Protein AF-A0A0X3UAK4-F1 (afdb_monomer)

Solvent-accessible surface area (backbone atoms only — not comparable to full-atom values): 13270 Å² total; per-residue (Å²): 57,33,32,37,29,32,72,91,67,71,42,58,47,59,34,33,37,59,67,94,71,75,50,87,90,37,80,77,93,78,75,65,60,59,41,73,50,35,78,71,75,46,95,74,67,54,77,28,39,70,46,39,59,67,72,68,26,76,86,76,54,78,63,58,70,74,54,46,52,48,36,59,63,61,43,46,60,41,42,36,40,31,30,38,42,63,66,87,62,40,33,34,33,42,42,48,79,31,65,55,75,78,60,92,64,52,63,61,55,48,55,67,47,25,53,56,53,15,47,56,58,66,73,42,68,86,55,56,60,58,51,32,43,69,68,67,50,59,53,65,50,65,76,65,62,75,79,56,49,69,83,42,98,83,39,77,44,69,61,52,76,69,44,44,53,51,51,54,43,31,43,75,65,49,50,75,67,54,49,24,64,77,66,74,44,56,68,70,57,53,50,52,42,50,55,51,46,25,68,55,67,76,38,92,47,71,67,60,49,33,55,56,41,40,60,40,55,55,50,51,54,52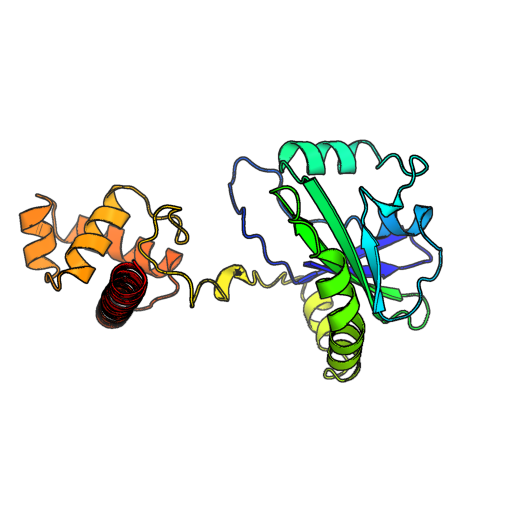,52,53,51,58,59,62,76,74,110

pLDDT: mean 75.13, std 14.14, range [40.81, 95.88]

Organism: NCBI:txid1685379

Sequence (231 aa):
MISRVRLNKSTSRVAARADLQPDRRKRPLTKSYAADAIGALESRPKLASVFSLVHDSDGRYEPASPVSDWISHRRLSDVIFICLDNQGSEIDFLELHFGQGASIGWQTGIETIAPELSRIFRERRAGLITEALSRQTVVPMAKQVIDSPILGPDNPAGLTRSEWRVCLLVSRGLSVKAICEELEIGRATVRTHLKHIYSKTSLENFHMLARRLVSVDEREALQGRLRQASA

Secondary structure (DSSP, 8-state):
-EEEEETTTTEEEEEEE--S---TTSPPS----HHHHHHHH-SSPPTT-EEETTTTTTTT----HHHHHHHHHHT-SEEEEEEEE--TTEEEEEEEEESSPPPTTHHHHHHHHHHHHHHHHHHSPTTHHHHHHHTT--EEGGGGTTSS-SS-TT-TT---HHHHHHHHHHHTT--HHHHHHHTT--HHHHHHHHHHHHHHHT--SHHHHHHHHHHHHHHHHHHHHHHHTT-

Structure (mmCIF, N/CA/C/O backbone):
data_AF-A0A0X3UAK4-F1
#
_entry.id   AF-A0A0X3UAK4-F1
#
loop_
_atom_site.group_PDB
_atom_site.id
_atom_site.type_symbol
_atom_site.label_atom_id
_atom_site.label_alt_id
_atom_site.label_comp_id
_atom_site.label_asym_id
_atom_site.label_entity_id
_atom_site.label_seq_id
_atom_site.pdbx_PDB_ins_code
_atom_site.Cartn_x
_atom_site.Cartn_y
_atom_site.Cartn_z
_atom_site.occupancy
_atom_site.B_iso_or_equiv
_atom_site.auth_seq_id
_atom_site.auth_comp_id
_atom_site.auth_asym_id
_atom_site.auth_atom_id
_atom_site.pdbx_PDB_model_num
ATOM 1 N N . MET A 1 1 ? 2.749 0.910 -4.165 1.00 81.75 1 MET A N 1
ATOM 2 C CA . MET A 1 1 ? 3.213 2.229 -3.675 1.00 81.75 1 MET A CA 1
ATOM 3 C C . MET A 1 1 ? 3.455 3.105 -4.888 1.00 81.75 1 MET A C 1
ATOM 5 O O . MET A 1 1 ? 3.931 2.584 -5.875 1.00 81.75 1 MET A O 1
ATOM 9 N N . ILE A 1 2 ? 3.124 4.394 -4.838 1.00 85.25 2 ILE A N 1
ATOM 10 C CA . ILE A 1 2 ? 3.478 5.342 -5.903 1.00 85.25 2 ILE A CA 1
ATOM 11 C C . ILE A 1 2 ? 4.595 6.237 -5.387 1.00 85.25 2 ILE A C 1
ATOM 13 O O . ILE A 1 2 ? 4.458 6.839 -4.314 1.00 85.25 2 ILE A O 1
ATOM 17 N N . SER A 1 3 ? 5.678 6.325 -6.144 1.00 84.75 3 SER A N 1
ATOM 18 C CA . SER A 1 3 ? 6.867 7.084 -5.785 1.00 84.75 3 SER A CA 1
ATOM 19 C C . SER A 1 3 ? 7.339 7.964 -6.935 1.00 84.75 3 SER A C 1
ATOM 21 O O . SER A 1 3 ? 6.989 7.755 -8.092 1.00 84.75 3 SER A O 1
ATOM 23 N N . ARG A 1 4 ? 8.121 8.982 -6.587 1.00 85.19 4 ARG A N 1
ATOM 24 C CA . ARG A 1 4 ? 8.751 9.910 -7.514 1.00 85.19 4 ARG A CA 1
ATOM 25 C C . ARG A 1 4 ? 10.234 9.997 -7.216 1.00 85.19 4 ARG A C 1
ATOM 27 O O . ARG A 1 4 ? 10.605 10.365 -6.101 1.00 85.19 4 ARG A O 1
ATOM 34 N N . VAL A 1 5 ? 11.064 9.705 -8.207 1.00 81.25 5 VAL A N 1
ATOM 35 C CA . VAL A 1 5 ? 12.526 9.731 -8.118 1.00 81.25 5 VAL A CA 1
ATOM 36 C C . VAL A 1 5 ? 13.067 10.939 -8.871 1.00 81.25 5 VAL A C 1
ATOM 38 O O . VAL A 1 5 ? 12.641 11.224 -9.986 1.00 81.25 5 VAL A O 1
ATOM 41 N N . ARG A 1 6 ? 14.017 11.655 -8.264 1.00 77.88 6 ARG A N 1
ATOM 42 C CA . ARG A 1 6 ? 14.752 12.753 -8.908 1.00 77.88 6 ARG A CA 1
ATOM 43 C C . ARG A 1 6 ? 16.103 12.268 -9.406 1.00 77.88 6 ARG A C 1
ATOM 45 O O . ARG A 1 6 ? 16.956 11.924 -8.587 1.00 77.88 6 ARG A O 1
ATOM 52 N N . LEU A 1 7 ? 16.321 12.349 -10.717 1.00 68.12 7 LEU A N 1
ATOM 53 C CA . LEU A 1 7 ? 17.550 11.887 -11.372 1.00 68.12 7 LEU A CA 1
ATOM 54 C C . LEU A 1 7 ? 18.809 12.584 -10.835 1.00 68.12 7 LEU A C 1
ATOM 56 O O . LEU A 1 7 ? 19.829 11.946 -10.616 1.00 68.12 7 LEU A O 1
ATOM 60 N N . ASN A 1 8 ? 18.723 13.880 -10.523 1.00 64.94 8 ASN A N 1
ATOM 61 C CA . ASN A 1 8 ? 19.895 14.673 -10.131 1.00 64.94 8 ASN A CA 1
ATOM 62 C C . ASN A 1 8 ? 20.304 14.515 -8.658 1.00 64.94 8 ASN A C 1
ATOM 64 O O . ASN A 1 8 ? 21.300 15.100 -8.241 1.00 64.94 8 ASN A O 1
ATOM 68 N N . LYS A 1 9 ? 19.499 13.840 -7.829 1.00 62.09 9 LYS A N 1
ATOM 69 C CA . LYS A 1 9 ? 19.715 13.795 -6.373 1.00 62.09 9 LYS A CA 1
ATOM 70 C C . LYS A 1 9 ? 19.602 12.396 -5.772 1.00 62.09 9 LYS A C 1
ATOM 72 O O . LYS A 1 9 ? 19.624 12.312 -4.551 1.00 62.09 9 LYS A O 1
ATOM 77 N N . SER A 1 10 ? 19.404 11.346 -6.576 1.00 62.91 10 SER A N 1
ATOM 78 C CA . SER A 1 10 ? 19.153 9.964 -6.116 1.00 62.91 10 SER A CA 1
ATOM 79 C C . SER A 1 10 ? 18.189 9.891 -4.922 1.00 62.91 10 SER A C 1
ATOM 81 O O . SER A 1 10 ? 18.372 9.125 -3.983 1.00 62.91 10 SER A O 1
ATOM 83 N N . THR A 1 11 ? 17.174 10.760 -4.917 1.00 71.69 11 THR A N 1
ATOM 84 C CA . THR A 1 11 ? 16.199 10.877 -3.827 1.00 71.69 11 THR A CA 1
ATOM 85 C C . THR A 1 11 ? 14.827 10.494 -4.341 1.00 71.69 11 THR A C 1
ATOM 87 O O . THR A 1 11 ? 14.422 10.913 -5.429 1.00 71.69 11 THR A O 1
ATOM 90 N N . SER A 1 12 ? 14.102 9.719 -3.537 1.00 75.44 12 SER A N 1
ATOM 91 C CA . SER A 1 12 ? 12.726 9.315 -3.805 1.00 75.44 12 SER A CA 1
ATOM 92 C C . SER A 1 12 ? 11.756 9.995 -2.833 1.00 75.44 12 SER A C 1
ATOM 94 O O . SER A 1 12 ? 12.083 10.284 -1.679 1.00 75.44 12 SER A O 1
ATOM 96 N N . ARG A 1 13 ? 10.537 10.278 -3.298 1.00 77.19 13 ARG A N 1
ATOM 97 C CA . ARG A 1 13 ? 9.407 10.720 -2.469 1.00 77.19 13 ARG A CA 1
ATOM 98 C C . ARG A 1 13 ? 8.218 9.806 -2.714 1.00 77.19 13 ARG A C 1
ATOM 100 O O . ARG A 1 13 ? 7.940 9.454 -3.852 1.00 77.19 13 ARG A O 1
ATOM 107 N N . VAL A 1 14 ? 7.493 9.453 -1.657 1.00 76.94 14 VAL A N 1
ATOM 108 C CA . VAL A 1 14 ? 6.328 8.561 -1.739 1.00 76.94 14 VAL A CA 1
ATOM 109 C C . VAL A 1 14 ? 5.044 9.384 -1.739 1.00 76.94 14 VAL A C 1
ATOM 111 O O . VAL A 1 14 ? 4.791 10.127 -0.793 1.00 76.94 14 VAL A O 1
ATOM 114 N N . ALA A 1 15 ? 4.237 9.247 -2.792 1.00 74.88 15 ALA A N 1
ATOM 115 C CA . ALA A 1 15 ? 2.960 9.950 -2.948 1.00 74.88 15 ALA A CA 1
ATOM 116 C C . ALA A 1 15 ? 1.803 9.188 -2.294 1.00 74.88 15 ALA A C 1
ATOM 118 O O . ALA A 1 15 ? 0.913 9.783 -1.692 1.00 74.88 15 ALA A O 1
ATOM 119 N N . ALA A 1 16 ? 1.818 7.860 -2.412 1.00 74.12 16 ALA A N 1
ATOM 120 C CA . ALA A 1 16 ? 0.776 6.991 -1.885 1.00 74.12 16 ALA A CA 1
ATOM 121 C C . ALA A 1 16 ? 1.341 5.609 -1.554 1.00 74.12 16 ALA A C 1
ATOM 123 O O . ALA A 1 16 ? 2.233 5.105 -2.242 1.00 74.12 16 ALA A O 1
ATOM 124 N N . ARG A 1 17 ? 0.789 4.950 -0.530 1.00 76.56 17 ARG A N 1
ATOM 125 C CA . ARG A 1 17 ? 1.125 3.556 -0.221 1.00 76.56 17 ARG A CA 1
ATOM 126 C C . ARG A 1 17 ? -0.111 2.761 0.177 1.00 76.56 17 ARG A C 1
ATOM 128 O O . ARG A 1 17 ? -0.985 3.245 0.893 1.00 76.56 17 ARG A O 1
ATOM 135 N N . ALA A 1 18 ? -0.110 1.504 -0.228 1.00 73.31 18 ALA A N 1
ATOM 136 C CA . ALA A 1 18 ? -0.955 0.465 0.324 1.00 73.31 18 ALA A CA 1
ATOM 137 C C . ALA A 1 18 ? -0.008 -0.557 0.948 1.00 73.31 18 ALA A C 1
ATOM 139 O O . ALA A 1 18 ? 0.950 -0.965 0.290 1.00 73.31 18 ALA A O 1
ATOM 140 N N . ASP A 1 19 ? -0.239 -0.919 2.204 1.00 72.00 19 ASP A N 1
ATOM 141 C CA . ASP A 1 19 ? 0.504 -1.985 2.865 1.00 72.00 19 ASP A CA 1
ATOM 142 C C . ASP A 1 19 ? -0.503 -3.026 3.345 1.00 72.00 19 ASP A C 1
ATOM 144 O O . ASP A 1 19 ? -1.273 -2.770 4.270 1.00 72.00 19 ASP A O 1
ATOM 148 N N . LEU A 1 20 ? -0.531 -4.164 2.652 1.00 68.69 20 LEU A N 1
ATOM 149 C CA . LEU A 1 20 ? -1.393 -5.301 2.978 1.00 68.69 20 LEU A CA 1
ATOM 150 C C . LEU A 1 20 ? -0.766 -6.204 4.051 1.00 68.69 20 LEU A C 1
ATOM 152 O O . LEU A 1 20 ? -1.403 -7.147 4.507 1.00 68.69 20 LEU A O 1
ATOM 156 N N . GLN A 1 21 ? 0.461 -5.903 4.489 1.00 66.50 21 GLN A N 1
ATOM 157 C CA . GLN A 1 21 ? 1.121 -6.557 5.615 1.00 66.50 21 GLN A CA 1
ATOM 158 C C . GLN A 1 21 ? 1.463 -5.531 6.707 1.00 66.50 21 GLN A C 1
ATOM 160 O O . GLN A 1 21 ? 2.638 -5.367 7.050 1.00 66.50 21 GLN A O 1
ATOM 165 N N . PRO A 1 22 ? 0.467 -4.850 7.311 1.00 56.00 22 PRO A N 1
ATOM 166 C CA . PRO A 1 22 ? 0.700 -3.801 8.305 1.00 56.00 22 PRO A CA 1
ATOM 167 C C . PRO A 1 22 ? 1.215 -4.332 9.658 1.00 56.00 22 PRO A C 1
ATOM 169 O O . PRO A 1 22 ? 1.139 -3.617 10.659 1.00 56.00 22 PRO A O 1
ATOM 172 N N . ASP A 1 23 ? 1.708 -5.576 9.720 1.00 56.97 23 ASP A N 1
ATOM 173 C CA . ASP A 1 23 ? 2.237 -6.188 10.936 1.00 56.97 23 ASP A CA 1
ATOM 174 C C . ASP A 1 23 ? 3.285 -5.265 11.568 1.00 56.97 23 ASP A C 1
ATOM 176 O O . ASP A 1 23 ? 4.330 -4.980 10.981 1.00 56.97 23 ASP A O 1
ATOM 180 N N . ARG A 1 24 ? 3.001 -4.818 12.799 1.00 52.12 24 ARG A N 1
ATOM 181 C CA . ARG A 1 24 ? 3.875 -3.942 13.590 1.00 52.12 24 ARG A CA 1
ATOM 182 C C . ARG A 1 24 ? 5.262 -4.542 13.829 1.00 52.12 24 ARG A C 1
ATOM 184 O O . ARG A 1 24 ? 6.172 -3.802 14.186 1.00 52.12 24 ARG A O 1
ATOM 191 N N . ARG A 1 25 ? 5.424 -5.860 13.660 1.00 51.53 25 ARG A N 1
ATOM 192 C CA . ARG A 1 25 ? 6.708 -6.564 13.778 1.00 51.53 25 ARG A CA 1
ATOM 193 C C . ARG A 1 25 ? 7.563 -6.481 12.512 1.00 51.53 25 ARG A C 1
ATOM 195 O O . ARG A 1 25 ? 8.760 -6.738 12.585 1.00 51.53 25 ARG A O 1
ATOM 202 N N . LYS A 1 26 ? 6.986 -6.121 11.361 1.00 60.91 26 LYS A N 1
ATOM 203 C CA . LYS A 1 26 ? 7.719 -5.938 10.102 1.00 60.91 26 LYS A CA 1
ATOM 204 C C . LYS A 1 26 ? 8.133 -4.474 9.945 1.00 60.91 26 LYS A C 1
ATOM 206 O O . LYS A 1 26 ? 7.387 -3.564 10.301 1.00 60.91 26 LYS A O 1
ATOM 211 N N . ARG A 1 27 ? 9.321 -4.223 9.376 1.00 65.69 27 ARG A N 1
ATOM 212 C CA . ARG A 1 27 ? 9.778 -2.851 9.070 1.00 65.69 27 ARG A CA 1
ATOM 213 C C . ARG A 1 27 ? 8.749 -2.142 8.193 1.00 65.69 27 ARG A C 1
ATOM 215 O O . ARG A 1 27 ? 8.263 -2.795 7.288 1.00 65.69 27 ARG A O 1
ATOM 222 N N . PRO A 1 28 ? 8.403 -0.865 8.408 1.00 63.66 28 PRO A N 1
ATOM 223 C CA . PRO A 1 28 ? 7.281 -0.222 7.724 1.00 63.66 28 PRO A CA 1
ATOM 224 C C . PRO A 1 28 ? 7.574 0.131 6.252 1.00 63.66 28 PRO A C 1
ATOM 226 O O . PRO A 1 28 ? 8.721 0.322 5.852 1.00 63.66 28 PRO A O 1
ATOM 229 N N . LEU A 1 29 ? 6.516 0.265 5.438 1.00 69.31 29 LEU A N 1
ATOM 230 C CA . LEU A 1 29 ? 6.593 0.596 4.013 1.00 69.31 29 LEU A CA 1
ATOM 231 C C . LEU A 1 29 ? 6.670 2.121 3.845 1.00 69.31 29 LEU A C 1
ATOM 233 O O . LEU A 1 29 ? 5.701 2.763 3.444 1.00 69.31 29 LEU A O 1
ATOM 237 N N . THR A 1 30 ? 7.753 2.746 4.299 1.00 68.50 30 THR A N 1
ATOM 238 C CA . THR A 1 30 ? 7.875 4.220 4.367 1.00 68.50 30 THR A CA 1
ATOM 239 C C . THR A 1 30 ? 8.759 4.819 3.289 1.00 68.50 30 THR A C 1
ATOM 241 O O . THR A 1 30 ? 8.624 6.006 3.003 1.00 68.50 30 THR A O 1
ATOM 244 N N . LYS A 1 31 ? 9.649 4.020 2.703 1.00 71.88 31 LYS A N 1
ATOM 245 C CA . LYS A 1 31 ? 10.602 4.459 1.690 1.00 71.88 31 LYS A CA 1
ATOM 246 C C . LYS A 1 31 ? 10.345 3.731 0.380 1.00 71.88 31 LYS A C 1
ATOM 248 O O . LYS A 1 31 ? 9.913 2.583 0.386 1.00 71.88 31 LYS A O 1
ATOM 253 N N . SER A 1 32 ? 10.602 4.453 -0.700 1.00 76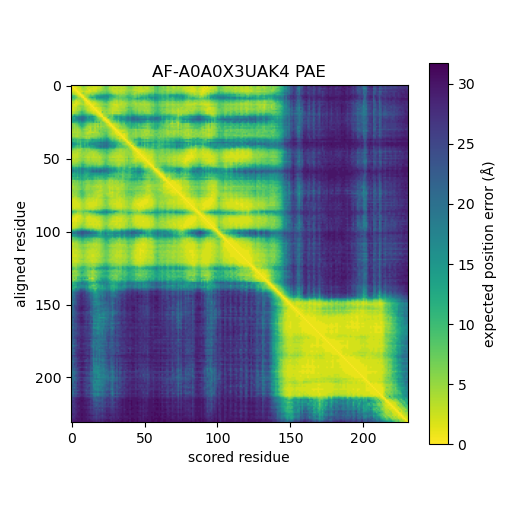.00 32 SER A N 1
ATOM 254 C CA . SER A 1 32 ? 10.697 3.918 -2.050 1.00 76.00 32 SER A CA 1
ATOM 255 C C . SER A 1 32 ? 12.150 3.555 -2.312 1.00 76.00 32 SER A C 1
ATOM 257 O O . SER A 1 32 ? 13.036 4.374 -2.046 1.00 76.00 32 SER A O 1
ATOM 259 N N . TYR A 1 33 ? 12.366 2.364 -2.858 1.00 74.88 33 TYR A N 1
ATOM 260 C CA . TYR A 1 33 ? 13.683 1.871 -3.270 1.00 74.88 33 TYR A CA 1
ATOM 261 C C . TYR A 1 33 ? 13.897 1.985 -4.784 1.00 74.88 33 TYR A C 1
ATOM 263 O O . TYR A 1 33 ? 14.888 1.496 -5.314 1.00 74.88 33 TYR A O 1
ATOM 271 N N . ALA A 1 34 ? 12.994 2.677 -5.489 1.00 73.94 34 ALA A N 1
ATOM 272 C CA . ALA A 1 34 ? 13.103 2.885 -6.927 1.00 73.94 34 ALA A CA 1
ATOM 273 C C . ALA A 1 34 ? 14.402 3.610 -7.305 1.00 73.94 34 ALA A C 1
ATOM 275 O O . ALA A 1 34 ? 15.037 3.234 -8.277 1.00 73.94 34 ALA A O 1
ATOM 276 N N . ALA A 1 35 ? 14.853 4.596 -6.520 1.00 71.69 35 ALA A N 1
ATOM 277 C CA . ALA A 1 35 ? 16.119 5.288 -6.788 1.00 71.69 35 ALA A CA 1
ATOM 278 C C . ALA A 1 35 ? 17.327 4.334 -6.776 1.00 71.69 35 ALA A C 1
ATOM 280 O O . ALA A 1 35 ? 18.205 4.452 -7.629 1.00 71.69 35 ALA A O 1
ATOM 281 N N . ASP A 1 36 ? 17.329 3.373 -5.848 1.00 69.06 36 ASP A N 1
ATOM 282 C CA . ASP A 1 36 ? 18.388 2.373 -5.723 1.00 69.06 36 ASP A CA 1
ATOM 283 C C . ASP A 1 36 ? 18.301 1.322 -6.840 1.00 69.06 36 ASP A C 1
ATOM 285 O O . ASP A 1 36 ? 19.330 0.822 -7.276 1.00 69.06 36 ASP A O 1
ATOM 289 N N . ALA A 1 37 ? 17.096 0.997 -7.321 1.00 63.53 37 ALA A N 1
ATOM 290 C CA . ALA A 1 37 ? 16.877 0.033 -8.403 1.00 63.53 37 ALA A CA 1
ATOM 291 C C . ALA A 1 37 ? 17.160 0.619 -9.805 1.00 63.53 37 ALA A C 1
ATOM 293 O O . ALA A 1 37 ? 17.766 -0.034 -10.648 1.00 63.53 37 ALA A O 1
ATOM 294 N N . ILE A 1 38 ? 16.773 1.875 -10.066 1.00 60.66 38 ILE A N 1
ATOM 295 C CA . ILE A 1 38 ? 16.921 2.541 -11.379 1.00 60.66 38 ILE A CA 1
ATOM 296 C C . ILE A 1 38 ? 18.383 2.764 -11.747 1.00 60.66 38 ILE A C 1
ATOM 298 O O . ILE A 1 38 ? 18.738 2.640 -12.917 1.00 60.66 38 ILE A O 1
ATOM 302 N N . GLY A 1 39 ? 19.236 3.062 -10.759 1.00 58.47 39 GLY A N 1
ATOM 303 C CA . GLY A 1 39 ? 20.676 3.196 -10.985 1.00 58.47 39 GLY A CA 1
ATOM 304 C C . GLY A 1 39 ? 21.307 1.948 -11.617 1.00 58.47 39 GLY A C 1
ATOM 305 O O . GLY A 1 39 ? 22.347 2.065 -12.257 1.00 58.47 39 GLY A O 1
ATOM 306 N N . ALA A 1 40 ? 20.661 0.785 -11.479 1.00 54.50 40 ALA A N 1
ATOM 307 C CA . ALA A 1 40 ? 21.127 -0.495 -11.993 1.00 54.50 40 ALA A CA 1
ATOM 308 C C . ALA A 1 40 ? 20.421 -0.981 -13.272 1.00 54.50 40 ALA A C 1
ATOM 310 O O . ALA A 1 40 ? 20.979 -1.826 -13.964 1.00 54.50 40 ALA A O 1
ATOM 311 N N . LEU A 1 41 ? 19.226 -0.466 -13.592 1.00 53.56 41 LEU A N 1
ATOM 312 C CA . LEU A 1 41 ? 18.377 -0.989 -14.676 1.00 53.56 41 LEU A CA 1
ATOM 313 C C . LEU A 1 41 ? 18.413 -0.127 -15.951 1.00 53.56 41 LEU A C 1
ATOM 315 O O . LEU A 1 41 ? 18.554 -0.669 -17.038 1.00 53.56 41 LEU A O 1
ATOM 319 N N . GLU A 1 42 ? 18.318 1.204 -15.838 1.00 61.69 42 GLU A N 1
ATOM 320 C CA . GLU A 1 42 ? 18.514 2.170 -16.936 1.00 61.69 42 GLU A CA 1
ATOM 321 C C . GLU A 1 42 ? 18.312 3.591 -16.385 1.00 61.69 42 GLU A C 1
ATOM 323 O O . GLU A 1 42 ? 17.335 3.856 -15.686 1.00 61.69 42 GLU A O 1
ATOM 328 N N . SER A 1 43 ? 19.175 4.552 -16.731 1.00 62.97 43 SER A N 1
ATOM 329 C CA . SER A 1 43 ? 19.074 5.930 -16.211 1.00 62.97 43 SER A CA 1
ATOM 330 C C . SER A 1 43 ? 17.791 6.661 -16.628 1.00 62.97 43 SER A C 1
ATOM 332 O O . SER A 1 43 ? 17.412 7.654 -16.002 1.00 62.97 43 SER A O 1
ATOM 334 N N . ARG A 1 44 ? 17.105 6.183 -17.675 1.00 74.38 44 ARG A N 1
ATOM 335 C CA . ARG A 1 44 ? 15.836 6.741 -18.143 1.00 74.38 44 ARG A CA 1
ATOM 336 C C . ARG A 1 44 ? 14.946 5.670 -18.794 1.00 74.38 44 ARG A C 1
ATOM 338 O O . ARG A 1 44 ? 14.929 5.569 -20.020 1.00 74.38 44 ARG A O 1
ATOM 345 N N . PRO A 1 45 ? 14.184 4.905 -17.997 1.00 79.88 45 PRO A N 1
ATOM 346 C CA . PRO A 1 45 ? 13.308 3.864 -18.514 1.00 79.88 45 PRO A CA 1
ATOM 347 C C . PRO A 1 45 ? 12.237 4.419 -19.459 1.00 79.88 45 PRO A C 1
ATOM 349 O O . PRO A 1 45 ? 11.764 5.555 -19.307 1.00 79.88 45 PRO A O 1
ATOM 352 N N . LYS A 1 46 ? 11.840 3.601 -20.438 1.00 86.19 46 LYS A N 1
ATOM 353 C CA . LYS A 1 46 ? 10.727 3.908 -21.346 1.00 86.19 46 LYS A CA 1
ATOM 354 C C . LYS A 1 46 ? 9.408 3.967 -20.571 1.00 86.19 46 LYS A C 1
ATOM 356 O O . LYS A 1 46 ? 9.234 3.314 -19.551 1.00 86.19 46 LYS A O 1
ATOM 361 N N . LEU A 1 47 ? 8.447 4.735 -21.076 1.00 87.81 47 LEU A N 1
ATOM 362 C CA . LEU A 1 47 ? 7.101 4.741 -20.500 1.00 87.81 47 LEU A CA 1
ATOM 363 C C . LEU A 1 47 ? 6.512 3.326 -20.509 1.00 87.81 47 LEU A C 1
ATOM 365 O O . LEU A 1 47 ? 6.679 2.601 -21.488 1.00 87.81 47 LEU A O 1
ATOM 369 N N . ALA A 1 48 ? 5.816 2.976 -19.427 1.00 88.81 48 ALA A N 1
ATOM 370 C CA . ALA A 1 48 ? 5.187 1.676 -19.207 1.00 88.81 48 ALA A CA 1
ATOM 371 C C . ALA A 1 48 ? 6.147 0.476 -19.144 1.00 88.81 48 ALA A C 1
ATOM 373 O O . ALA A 1 48 ? 5.688 -0.662 -19.097 1.00 88.81 48 ALA A O 1
ATOM 374 N N . SER A 1 49 ? 7.464 0.698 -19.098 1.00 88.69 49 SER A N 1
ATOM 375 C CA . SER A 1 49 ? 8.410 -0.388 -18.856 1.00 88.69 49 SER A CA 1
ATOM 376 C C . SER A 1 49 ? 8.197 -0.977 -17.462 1.00 88.69 49 SER A C 1
ATOM 378 O O . SER A 1 49 ? 8.013 -0.235 -16.487 1.00 88.69 49 SER A O 1
ATOM 380 N N . VAL A 1 50 ? 8.267 -2.299 -17.384 1.00 87.75 50 VAL A N 1
ATOM 381 C CA . VAL A 1 50 ? 8.144 -3.082 -16.157 1.00 87.75 50 VAL A CA 1
ATOM 382 C C . VAL A 1 50 ? 9.514 -3.667 -15.841 1.00 87.75 50 VAL A C 1
ATOM 384 O O . VAL A 1 50 ? 10.172 -4.172 -16.743 1.00 87.75 50 VAL A O 1
ATOM 387 N N . PHE A 1 51 ? 9.931 -3.576 -14.582 1.00 83.38 51 PHE A N 1
ATOM 388 C CA . PHE A 1 51 ? 11.179 -4.160 -14.104 1.00 83.38 51 PHE A CA 1
ATOM 389 C C . PHE A 1 51 ? 10.942 -4.948 -12.826 1.00 83.38 51 PHE A C 1
ATOM 391 O O . PHE A 1 51 ? 10.327 -4.433 -11.892 1.00 83.38 51 PHE A O 1
ATOM 398 N N . SER A 1 52 ? 11.473 -6.157 -12.763 1.00 81.62 52 SER A N 1
ATOM 399 C CA . SER A 1 52 ? 11.553 -6.986 -11.569 1.00 81.62 52 SER A CA 1
ATOM 400 C C . SER A 1 52 ? 12.930 -6.851 -10.925 1.00 81.62 52 SER A C 1
ATOM 402 O O . SER A 1 52 ? 13.961 -7.010 -11.575 1.00 81.62 52 SER A O 1
ATOM 404 N N . LEU A 1 53 ? 12.958 -6.598 -9.619 1.00 77.56 53 LEU A N 1
ATOM 405 C CA . LEU A 1 53 ? 14.206 -6.508 -8.869 1.00 77.56 53 LEU A CA 1
ATOM 406 C C . LEU A 1 53 ? 14.934 -7.855 -8.793 1.00 77.56 53 LEU A C 1
ATOM 408 O O . LEU A 1 53 ? 16.159 -7.880 -8.729 1.00 77.56 53 LEU A O 1
ATOM 412 N N . VAL A 1 54 ? 14.201 -8.968 -8.764 1.00 74.31 54 VAL A N 1
ATOM 413 C CA . VAL A 1 54 ? 14.784 -10.311 -8.629 1.00 74.31 54 VAL A CA 1
ATOM 414 C C . VAL A 1 54 ? 15.042 -10.968 -9.983 1.00 74.31 54 VAL A C 1
ATOM 416 O O . VAL A 1 54 ? 16.055 -11.645 -10.128 1.00 74.31 54 VAL A O 1
ATOM 419 N N . HIS A 1 55 ? 14.166 -10.770 -10.971 1.00 71.88 55 HIS A N 1
ATOM 420 C CA . HIS A 1 55 ? 14.297 -11.408 -12.283 1.00 71.88 55 HIS A CA 1
ATOM 421 C C . HIS A 1 55 ? 15.159 -10.604 -13.262 1.00 71.88 55 HIS A C 1
ATOM 423 O O . HIS A 1 55 ? 15.985 -11.199 -13.947 1.00 71.88 55 HIS A O 1
ATOM 429 N N . ASP A 1 56 ? 15.032 -9.274 -13.292 1.00 71.12 56 ASP A N 1
ATOM 430 C CA . ASP A 1 56 ? 15.758 -8.438 -14.264 1.00 71.12 56 ASP A CA 1
ATOM 431 C C . ASP A 1 56 ? 17.095 -7.923 -13.721 1.00 71.12 56 ASP A C 1
ATOM 433 O O . ASP A 1 56 ? 17.861 -7.277 -14.436 1.00 71.12 56 ASP A O 1
ATOM 437 N N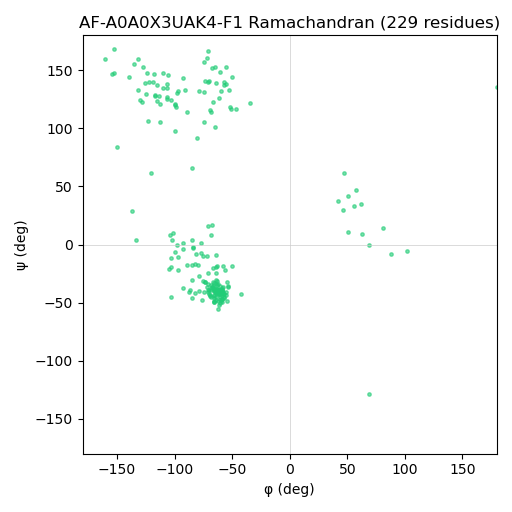 . SER A 1 57 ? 17.410 -8.213 -12.454 1.00 65.25 57 SER A N 1
ATOM 438 C CA . SER A 1 57 ? 18.719 -7.887 -11.889 1.00 65.25 57 SER A CA 1
ATOM 439 C C . SER A 1 57 ? 19.852 -8.680 -12.527 1.00 65.25 57 SER A C 1
ATOM 441 O O . SER A 1 57 ? 20.988 -8.230 -12.416 1.00 65.25 57 SER A O 1
ATOM 443 N N . ASP A 1 58 ? 19.578 -9.816 -13.184 1.00 54.38 58 ASP A N 1
ATOM 444 C CA . ASP A 1 58 ? 20.533 -10.633 -13.955 1.00 54.38 58 ASP A CA 1
ATOM 445 C C . ASP A 1 58 ? 21.871 -10.885 -13.209 1.00 54.38 58 ASP A C 1
ATOM 447 O O . ASP A 1 58 ? 22.950 -10.941 -13.798 1.00 54.38 58 ASP A O 1
ATOM 451 N N . GLY A 1 59 ? 21.825 -10.930 -11.867 1.00 54.94 59 GLY A N 1
ATOM 452 C CA . GLY A 1 59 ? 22.998 -10.991 -10.978 1.00 54.94 59 GLY A CA 1
ATOM 453 C C . GLY A 1 59 ? 23.882 -9.729 -10.925 1.00 54.94 59 GLY A C 1
ATOM 454 O O . GLY A 1 59 ? 24.867 -9.705 -10.195 1.00 54.94 59 GLY A O 1
ATOM 455 N N . ARG A 1 60 ? 23.553 -8.671 -11.672 1.00 48.91 60 ARG A N 1
ATOM 456 C CA . ARG A 1 60 ? 24.274 -7.384 -11.742 1.00 48.91 60 ARG A CA 1
ATOM 457 C C . ARG A 1 60 ? 23.875 -6.398 -10.651 1.00 48.91 60 ARG A C 1
ATOM 459 O O . ARG A 1 60 ? 24.592 -5.427 -10.414 1.00 48.91 60 ARG A O 1
ATOM 466 N N . TYR A 1 61 ? 22.730 -6.622 -10.014 1.00 55.44 61 TYR A N 1
ATOM 467 C CA . TYR A 1 61 ? 22.222 -5.769 -8.953 1.00 55.44 61 TYR A CA 1
ATOM 468 C C . TYR A 1 61 ? 22.234 -6.497 -7.613 1.00 55.44 61 TYR A C 1
ATOM 470 O O . TYR A 1 61 ? 21.373 -7.328 -7.330 1.00 55.44 61 TYR A O 1
ATOM 478 N N . GLU A 1 62 ? 23.192 -6.133 -6.764 1.00 59.56 62 GLU A N 1
ATOM 479 C CA . GLU A 1 62 ? 23.093 -6.370 -5.330 1.00 59.56 62 GLU A CA 1
ATOM 480 C C . GLU A 1 62 ? 22.406 -5.154 -4.694 1.00 59.56 62 GLU A C 1
ATOM 482 O O . GLU A 1 62 ? 22.964 -4.050 -4.716 1.00 59.56 62 GLU A O 1
ATOM 487 N N . PRO A 1 63 ? 21.194 -5.308 -4.127 1.00 63.22 63 PRO A N 1
ATOM 488 C CA . PRO A 1 63 ? 20.561 -4.222 -3.405 1.00 63.22 63 PRO A CA 1
ATOM 489 C C . PRO A 1 63 ? 21.485 -3.771 -2.276 1.00 63.22 63 PRO A C 1
ATOM 491 O O . PRO A 1 63 ? 22.027 -4.606 -1.546 1.00 63.22 63 PRO A O 1
ATOM 494 N N . ALA A 1 64 ? 21.615 -2.457 -2.072 1.00 65.31 64 ALA A N 1
ATOM 495 C CA . ALA A 1 64 ? 22.350 -1.943 -0.922 1.00 65.31 64 ALA A CA 1
ATOM 496 C C . ALA A 1 64 ? 21.850 -2.622 0.367 1.00 65.31 64 ALA A C 1
ATOM 498 O O . ALA A 1 64 ? 20.652 -2.888 0.509 1.00 65.31 64 ALA A O 1
ATOM 499 N N . SER A 1 65 ? 22.753 -2.881 1.320 1.00 63.69 65 SER A N 1
ATOM 500 C CA . SER A 1 65 ? 22.455 -3.623 2.560 1.00 63.69 65 SER A CA 1
ATOM 501 C C . SER A 1 65 ? 21.115 -3.240 3.230 1.00 63.69 65 SER A C 1
ATOM 503 O O . SER A 1 65 ? 20.359 -4.150 3.573 1.00 63.69 65 SER A O 1
ATOM 505 N N . PRO A 1 66 ? 20.719 -1.951 3.333 1.00 67.75 66 PRO A N 1
ATOM 506 C CA . PRO A 1 66 ? 19.423 -1.573 3.908 1.00 67.75 66 PRO A CA 1
ATOM 507 C C . PRO A 1 66 ? 18.189 -2.060 3.128 1.00 67.75 66 PRO A C 1
ATOM 509 O O . PRO A 1 66 ? 17.133 -2.269 3.729 1.00 67.75 66 PRO A O 1
ATOM 512 N N . VAL A 1 67 ? 18.295 -2.198 1.804 1.00 71.06 67 VAL A N 1
ATOM 513 C CA . VAL A 1 67 ? 17.225 -2.668 0.908 1.00 71.06 67 VAL A CA 1
ATOM 514 C C . VAL A 1 67 ? 17.072 -4.179 1.031 1.00 71.06 67 VAL A C 1
ATOM 516 O O . VAL A 1 67 ? 15.966 -4.666 1.256 1.00 71.06 67 VAL A O 1
ATOM 519 N N . SER A 1 68 ? 18.190 -4.906 0.971 1.00 71.50 68 SER A N 1
ATOM 520 C CA . SER A 1 68 ? 18.225 -6.364 1.137 1.00 71.50 68 SER A CA 1
ATOM 521 C C . SER A 1 68 ? 17.718 -6.790 2.523 1.00 71.50 68 SER A C 1
ATOM 523 O O . SER A 1 68 ? 16.879 -7.687 2.655 1.00 71.50 68 SER A O 1
ATOM 525 N N . ASP A 1 69 ? 18.124 -6.060 3.565 1.00 73.12 69 ASP A N 1
ATOM 526 C CA . ASP A 1 69 ? 17.647 -6.246 4.935 1.00 73.12 69 ASP A CA 1
ATOM 527 C C . ASP A 1 69 ? 16.130 -6.004 5.054 1.00 73.12 69 ASP A C 1
ATOM 529 O O . ASP A 1 69 ? 15.406 -6.766 5.701 1.00 73.12 69 ASP A O 1
ATOM 533 N N . TRP A 1 70 ? 15.605 -4.975 4.382 1.00 77.19 70 TRP A N 1
ATOM 534 C CA . TRP A 1 70 ? 14.171 -4.685 4.367 1.00 77.19 70 TRP A CA 1
ATOM 535 C C . TRP A 1 70 ? 13.351 -5.747 3.616 1.00 77.19 70 TRP A C 1
ATOM 537 O O . TRP A 1 70 ? 12.334 -6.200 4.152 1.00 77.19 70 TRP A O 1
ATOM 547 N N . ILE A 1 71 ? 13.803 -6.180 2.432 1.00 76.69 71 ILE A N 1
ATOM 548 C CA . ILE A 1 71 ? 13.206 -7.277 1.646 1.00 76.69 71 ILE A CA 1
ATOM 549 C C . ILE A 1 71 ? 13.113 -8.541 2.509 1.00 76.69 71 ILE A C 1
ATOM 551 O O . ILE A 1 71 ? 12.034 -9.127 2.645 1.00 76.69 71 ILE A O 1
ATOM 555 N N . SER A 1 72 ? 14.213 -8.889 3.183 1.00 75.50 72 SER A N 1
ATOM 556 C CA . SER A 1 72 ? 14.317 -10.065 4.052 1.00 75.50 72 SER A CA 1
ATOM 557 C C . SER A 1 72 ? 13.360 -9.995 5.246 1.00 75.50 72 SER A C 1
ATOM 559 O O . SER A 1 72 ? 12.584 -10.922 5.484 1.00 75.50 72 SER A O 1
ATOM 561 N N . HIS A 1 73 ? 13.326 -8.867 5.967 1.00 74.81 73 HIS A N 1
ATOM 562 C CA . HIS A 1 73 ? 12.428 -8.669 7.116 1.00 74.81 73 HIS A CA 1
ATOM 563 C C . HIS A 1 73 ? 10.945 -8.730 6.739 1.00 74.81 73 HIS A C 1
ATOM 565 O O . HIS A 1 73 ? 10.094 -9.161 7.523 1.00 74.81 73 HIS A O 1
ATOM 571 N N . ARG A 1 74 ? 10.615 -8.266 5.535 1.00 76.31 74 ARG A N 1
ATOM 572 C CA . ARG A 1 74 ? 9.256 -8.294 4.998 1.00 76.31 74 ARG A CA 1
ATOM 573 C C . ARG A 1 74 ? 8.869 -9.659 4.436 1.00 76.31 74 ARG A C 1
ATOM 575 O O . ARG A 1 74 ? 7.668 -9.934 4.362 1.00 76.31 74 ARG A O 1
ATOM 582 N N . ARG A 1 75 ? 9.859 -10.515 4.155 1.00 77.94 75 ARG A N 1
ATOM 583 C CA . ARG A 1 75 ? 9.737 -11.760 3.386 1.00 77.94 75 ARG A CA 1
ATOM 584 C C . ARG A 1 75 ? 9.182 -11.483 1.990 1.00 77.94 75 ARG A C 1
ATOM 586 O O . ARG A 1 75 ? 8.213 -12.112 1.583 1.00 77.94 75 ARG A O 1
ATOM 593 N N . LEU A 1 76 ? 9.730 -10.473 1.313 1.00 80.75 76 LEU A N 1
ATOM 594 C CA . LEU A 1 76 ? 9.364 -10.204 -0.075 1.00 80.75 76 LEU A CA 1
ATOM 595 C C . LEU A 1 76 ? 10.096 -11.182 -0.987 1.00 80.75 76 LEU A C 1
ATOM 597 O O . LEU A 1 76 ? 11.299 -11.377 -0.841 1.00 80.75 76 LEU A O 1
ATOM 601 N N . SER A 1 77 ? 9.357 -11.788 -1.905 1.00 78.62 77 SER A N 1
ATOM 602 C CA . SER A 1 77 ? 9.902 -12.627 -2.965 1.00 78.62 77 SER A CA 1
ATOM 603 C C . SER A 1 77 ? 10.341 -11.806 -4.168 1.00 78.62 77 SER A C 1
ATOM 605 O O . SER A 1 77 ? 11.259 -12.225 -4.854 1.00 78.62 77 SER A O 1
ATOM 607 N N . ASP A 1 78 ? 9.681 -10.675 -4.436 1.00 80.38 78 ASP A N 1
ATOM 608 C CA . ASP A 1 78 ? 10.047 -9.774 -5.530 1.00 80.38 78 ASP A CA 1
ATOM 609 C C . ASP A 1 78 ? 9.474 -8.358 -5.330 1.00 80.38 78 ASP A C 1
ATOM 611 O O . ASP A 1 78 ? 8.502 -8.148 -4.586 1.00 80.38 78 ASP A O 1
ATOM 615 N N . VAL A 1 79 ? 10.081 -7.390 -6.015 1.00 82.88 79 VAL A N 1
ATOM 616 C CA . VAL A 1 79 ? 9.633 -6.001 -6.115 1.00 82.88 79 VAL A CA 1
ATOM 617 C C . VAL A 1 79 ? 9.600 -5.589 -7.579 1.00 82.88 79 VAL A C 1
ATOM 619 O O . VAL A 1 79 ? 10.616 -5.644 -8.264 1.00 82.88 79 VAL A O 1
ATOM 622 N N . ILE A 1 80 ? 8.440 -5.122 -8.034 1.00 86.06 80 ILE A N 1
ATOM 623 C CA . ILE A 1 80 ? 8.240 -4.676 -9.413 1.00 86.06 80 ILE A CA 1
ATOM 624 C C . ILE A 1 80 ? 8.152 -3.161 -9.462 1.00 86.06 80 ILE A C 1
ATOM 626 O O . ILE A 1 80 ? 7.424 -2.556 -8.670 1.00 86.06 80 ILE A O 1
ATOM 630 N N . PHE A 1 81 ? 8.802 -2.574 -10.458 1.00 87.44 81 PHE A N 1
ATOM 631 C CA . PHE A 1 81 ? 8.729 -1.166 -10.805 1.00 87.44 81 PHE A CA 1
ATOM 632 C C . PHE A 1 81 ? 8.068 -0.997 -12.169 1.00 87.44 81 PHE A C 1
ATOM 634 O O . PHE A 1 81 ? 8.500 -1.592 -13.149 1.00 87.44 81 PHE A O 1
ATOM 641 N N . ILE A 1 82 ? 7.044 -0.150 -12.245 1.00 90.56 82 ILE A N 1
ATOM 642 C CA . ILE A 1 82 ? 6.406 0.240 -13.508 1.00 90.56 82 ILE A CA 1
ATOM 643 C C . ILE A 1 82 ? 6.634 1.733 -13.713 1.00 90.56 82 ILE A C 1
ATOM 645 O O . ILE A 1 82 ? 6.261 2.534 -12.849 1.00 90.56 82 ILE A O 1
ATOM 649 N N . CYS A 1 83 ? 7.229 2.117 -14.844 1.00 90.00 83 CYS A N 1
ATOM 650 C CA . CYS A 1 83 ? 7.431 3.522 -15.190 1.00 90.00 83 CYS A CA 1
ATOM 651 C C . CYS A 1 83 ? 6.103 4.162 -15.628 1.00 90.00 83 CYS A C 1
ATOM 653 O O . CYS A 1 83 ? 5.602 3.923 -16.731 1.00 90.00 83 CYS A O 1
ATOM 655 N N . LEU A 1 84 ? 5.522 4.991 -14.760 1.00 90.19 84 LEU A N 1
ATOM 656 C CA . LEU A 1 84 ? 4.259 5.674 -15.040 1.00 90.19 84 LEU A CA 1
ATOM 657 C C . LEU A 1 84 ? 4.472 6.938 -15.872 1.00 90.19 84 LEU A C 1
ATOM 659 O O . LEU A 1 84 ? 3.694 7.220 -16.782 1.00 90.19 84 LEU A O 1
ATOM 663 N N . ASP A 1 85 ? 5.514 7.701 -15.545 1.00 88.31 85 ASP A N 1
ATOM 664 C CA . ASP A 1 85 ? 5.878 8.932 -16.242 1.00 88.31 85 ASP A CA 1
ATOM 665 C C . ASP A 1 85 ? 7.377 9.221 -16.088 1.00 88.31 85 ASP A C 1
ATOM 667 O O . ASP A 1 85 ? 7.957 8.913 -15.049 1.00 88.31 85 ASP A O 1
ATOM 671 N N . ASN A 1 86 ? 8.014 9.819 -17.096 1.00 84.81 86 ASN A N 1
ATOM 672 C CA . ASN A 1 86 ? 9.468 10.065 -17.128 1.00 84.81 86 ASN A CA 1
ATOM 673 C C . ASN A 1 86 ? 9.846 11.469 -17.658 1.00 84.81 86 ASN A C 1
ATOM 675 O O . ASN A 1 86 ? 10.903 11.671 -18.277 1.00 84.81 86 ASN A O 1
ATOM 679 N N . GLN A 1 87 ? 8.955 12.444 -17.456 1.00 73.06 87 GLN A N 1
ATOM 680 C CA . GLN A 1 87 ? 9.113 13.814 -17.947 1.00 73.06 87 GLN A CA 1
ATOM 681 C C . GLN A 1 87 ? 10.146 14.616 -17.139 1.00 73.06 87 GLN A C 1
ATOM 683 O O . GLN A 1 87 ? 10.078 14.729 -15.916 1.00 73.06 87 GLN A O 1
ATOM 688 N N . GLY A 1 88 ? 11.071 15.272 -17.845 1.00 73.62 88 GLY A N 1
ATOM 689 C CA . GLY A 1 88 ? 12.059 16.167 -17.237 1.00 73.62 88 GLY A CA 1
ATOM 690 C C . GLY A 1 88 ? 13.103 15.439 -16.381 1.00 73.62 88 GLY A C 1
ATOM 691 O O . GLY A 1 88 ? 13.761 14.518 -16.855 1.00 73.62 88 GLY A O 1
ATOM 692 N N . SER A 1 89 ? 13.294 15.901 -15.140 1.00 78.00 89 SER A N 1
ATOM 693 C CA . SER A 1 89 ? 14.269 15.364 -14.171 1.00 78.00 89 SER A CA 1
ATOM 694 C C . SER A 1 89 ? 13.642 14.469 -13.096 1.00 78.00 89 SER A C 1
ATOM 696 O O . SER A 1 89 ? 14.335 14.031 -12.169 1.00 78.00 89 SER A O 1
ATOM 698 N N . GLU A 1 90 ? 12.335 14.219 -13.199 1.00 82.38 90 GLU A N 1
ATOM 699 C CA . GLU A 1 90 ? 11.568 13.406 -12.263 1.00 82.38 90 GLU A CA 1
ATOM 700 C C . GLU A 1 90 ? 10.973 12.202 -12.998 1.00 82.38 90 GLU A C 1
ATOM 702 O O . GLU A 1 90 ? 10.504 12.314 -14.129 1.00 82.38 90 GLU A O 1
ATOM 707 N N . ILE A 1 91 ? 10.989 11.044 -12.347 1.00 85.69 91 ILE A N 1
ATOM 708 C CA . ILE A 1 91 ? 10.366 9.826 -12.861 1.00 85.69 91 ILE A CA 1
ATOM 709 C C . ILE A 1 91 ? 9.386 9.316 -11.810 1.00 85.69 91 ILE A C 1
ATOM 711 O O . ILE A 1 91 ? 9.736 9.200 -10.634 1.00 85.69 91 ILE A O 1
ATOM 715 N N . ASP A 1 92 ? 8.154 9.044 -12.228 1.00 87.31 92 ASP A N 1
ATOM 716 C CA . ASP A 1 92 ? 7.095 8.486 -11.397 1.00 87.31 92 ASP A CA 1
ATOM 717 C C . ASP A 1 92 ? 7.008 6.967 -11.594 1.00 87.31 92 ASP A C 1
ATOM 719 O O . ASP A 1 92 ? 6.933 6.476 -12.724 1.00 87.31 92 ASP A O 1
ATOM 723 N N . PHE A 1 93 ? 6.953 6.230 -10.486 1.00 88.62 93 PHE A N 1
ATOM 724 C CA . PHE A 1 93 ? 6.857 4.774 -10.475 1.00 88.62 93 PHE A CA 1
ATOM 725 C C . PHE A 1 93 ? 5.648 4.275 -9.699 1.00 88.62 93 PHE A C 1
ATOM 727 O O . PHE A 1 93 ? 5.262 4.835 -8.668 1.00 88.62 93 PHE A O 1
ATOM 734 N N . LEU A 1 94 ? 5.109 3.151 -10.169 1.00 89.12 94 LEU A N 1
ATOM 735 C CA . LEU A 1 94 ? 4.299 2.246 -9.365 1.00 89.12 94 LEU A CA 1
ATOM 736 C C . LEU A 1 94 ? 5.171 1.073 -8.910 1.00 89.12 94 LEU A C 1
ATOM 738 O O . LEU A 1 94 ? 5.697 0.329 -9.729 1.00 89.12 94 LEU A O 1
ATOM 742 N N . GLU A 1 95 ? 5.291 0.920 -7.598 1.00 87.81 95 GLU A N 1
ATOM 743 C CA . GLU A 1 95 ? 6.022 -0.154 -6.929 1.00 87.81 95 GLU A CA 1
ATOM 744 C C . GLU A 1 95 ? 5.045 -1.196 -6.383 1.00 87.81 95 GLU A C 1
ATOM 746 O O . GLU A 1 95 ? 4.148 -0.865 -5.592 1.00 87.81 95 GLU A O 1
ATOM 751 N N . LEU A 1 96 ? 5.223 -2.454 -6.766 1.00 86.62 96 LEU A N 1
ATOM 752 C CA . LEU A 1 96 ? 4.424 -3.581 -6.291 1.00 86.62 96 LEU A CA 1
ATOM 753 C C . LEU A 1 96 ? 5.329 -4.550 -5.524 1.00 86.62 96 LEU A C 1
ATOM 755 O O . LEU A 1 96 ? 6.377 -4.947 -6.019 1.00 86.62 96 LEU A O 1
ATOM 759 N N . HIS A 1 97 ? 4.934 -4.907 -4.300 1.00 85.62 97 HIS A N 1
ATOM 760 C CA . HIS A 1 97 ? 5.727 -5.740 -3.391 1.00 85.62 97 HIS A CA 1
ATOM 761 C C . HIS A 1 97 ? 5.037 -7.087 -3.180 1.00 85.62 97 HIS A C 1
ATOM 763 O O . HIS A 1 97 ? 3.915 -7.118 -2.667 1.00 85.62 97 HIS A O 1
ATOM 769 N N . PHE A 1 98 ? 5.708 -8.187 -3.517 1.00 81.62 98 PHE A N 1
ATOM 770 C CA . PHE A 1 98 ? 5.144 -9.537 -3.424 1.00 81.62 98 PHE A CA 1
ATOM 771 C C . PHE A 1 98 ? 5.762 -10.282 -2.250 1.00 81.62 98 PHE A C 1
ATOM 773 O O . PHE A 1 98 ? 6.979 -10.366 -2.146 1.00 81.62 98 PHE A O 1
ATOM 780 N N . GLY A 1 99 ? 4.925 -10.793 -1.341 1.00 74.81 99 GLY A N 1
ATOM 781 C CA . GLY A 1 99 ? 5.359 -11.596 -0.186 1.00 74.81 99 GLY A CA 1
ATOM 782 C C . GLY A 1 99 ? 5.262 -13.112 -0.388 1.00 74.81 99 GLY A C 1
ATOM 783 O O . GLY A 1 99 ? 5.748 -13.874 0.441 1.00 74.81 99 GLY A O 1
ATOM 784 N N . GLN A 1 100 ? 4.602 -13.549 -1.458 1.00 64.88 100 GLN A N 1
ATOM 785 C CA . GLN A 1 100 ? 4.565 -14.937 -1.912 1.00 64.88 100 GLN A CA 1
ATOM 786 C C . GLN A 1 100 ? 5.097 -14.956 -3.340 1.00 64.88 100 GLN A C 1
ATOM 788 O O . GLN A 1 100 ? 4.782 -14.039 -4.102 1.00 64.88 100 GLN A O 1
ATOM 793 N N . GLY A 1 101 ? 5.896 -15.979 -3.669 1.00 57.84 101 GLY A N 1
ATOM 794 C CA . GLY A 1 101 ? 6.495 -16.156 -4.991 1.00 57.84 101 GLY A CA 1
ATOM 795 C C . GLY A 1 101 ? 5.438 -15.948 -6.063 1.00 57.84 101 GLY A C 1
ATOM 796 O O . GLY A 1 101 ? 4.412 -16.628 -6.072 1.00 57.84 101 GLY A O 1
ATOM 797 N N . ALA A 1 102 ? 5.642 -14.929 -6.885 1.00 54.78 102 ALA A N 1
ATOM 798 C CA . ALA A 1 102 ? 4.611 -14.459 -7.777 1.00 54.78 102 ALA A CA 1
ATOM 799 C C . ALA A 1 102 ? 4.332 -15.554 -8.830 1.00 54.78 102 ALA A C 1
ATOM 801 O O . ALA A 1 102 ? 5.238 -16.065 -9.488 1.00 54.78 102 ALA A O 1
ATOM 802 N N . SER A 1 103 ? 3.074 -15.996 -8.904 1.00 56.31 103 SER A N 1
ATOM 803 C CA . SER A 1 103 ? 2.634 -17.155 -9.693 1.00 56.31 103 SER A CA 1
ATOM 804 C C . SER A 1 103 ? 2.936 -16.982 -11.180 1.00 56.31 103 SER A C 1
ATOM 806 O O . SER A 1 103 ? 2.570 -15.949 -11.734 1.00 56.31 103 SER A O 1
ATOM 808 N N . ILE A 1 104 ? 3.528 -17.987 -11.832 1.00 58.72 104 ILE A N 1
ATOM 809 C CA . ILE A 1 104 ? 3.883 -17.993 -13.267 1.00 58.72 104 ILE A CA 1
ATOM 810 C C . ILE A 1 104 ? 2.851 -17.216 -14.115 1.00 58.72 104 ILE A C 1
ATOM 812 O O . ILE A 1 104 ? 1.664 -17.533 -14.086 1.00 58.72 104 ILE A O 1
ATOM 816 N N . GLY A 1 105 ? 3.305 -16.191 -14.848 1.00 66.44 105 GLY A N 1
ATOM 817 C CA . GLY A 1 105 ? 2.474 -15.391 -15.765 1.00 66.44 105 GLY A CA 1
ATOM 818 C C . GLY A 1 105 ? 2.021 -14.015 -15.257 1.00 66.44 105 GLY A C 1
ATOM 819 O O . GLY A 1 105 ? 1.463 -13.239 -16.033 1.00 66.44 105 GLY A O 1
ATOM 820 N N . TRP A 1 106 ? 2.291 -13.653 -13.997 1.00 74.31 106 TRP A N 1
ATOM 821 C CA . TRP A 1 106 ? 1.968 -12.312 -13.484 1.00 74.31 106 TRP A CA 1
ATOM 822 C C . TRP A 1 106 ? 2.683 -11.194 -14.257 1.00 74.31 106 TRP A C 1
ATOM 824 O O . TRP A 1 106 ? 2.095 -10.134 -14.462 1.00 74.31 106 TRP A O 1
ATOM 834 N N . GLN A 1 107 ? 3.925 -11.426 -14.703 1.00 73.31 107 GLN A N 1
ATOM 835 C CA . GLN A 1 107 ? 4.747 -10.418 -15.378 1.00 73.31 107 GLN A CA 1
ATOM 836 C C . GLN A 1 107 ? 4.112 -10.004 -16.699 1.00 73.31 107 GLN A C 1
ATOM 838 O O . GLN A 1 107 ? 3.854 -8.824 -16.902 1.00 73.31 107 GLN A O 1
ATOM 843 N N . THR A 1 108 ? 3.702 -10.979 -17.509 1.00 81.56 108 THR A N 1
ATOM 844 C CA . THR A 1 108 ? 2.955 -10.743 -18.747 1.00 81.56 108 THR A CA 1
ATOM 845 C C . THR A 1 108 ? 1.643 -10.003 -18.486 1.00 81.56 108 THR A C 1
ATOM 847 O O . THR A 1 108 ? 1.288 -9.084 -19.222 1.00 81.56 108 THR A O 1
ATOM 850 N N . GLY A 1 109 ? 0.922 -10.352 -17.414 1.00 85.19 109 GLY A N 1
ATOM 851 C CA . GLY A 1 109 ? -0.296 -9.640 -17.019 1.00 85.19 109 GLY A CA 1
ATOM 852 C C . GLY A 1 109 ? -0.033 -8.175 -16.658 1.00 85.19 109 GLY A C 1
ATOM 853 O O . GLY A 1 109 ? -0.774 -7.290 -17.084 1.00 85.19 109 GLY A O 1
ATOM 854 N N . ILE A 1 110 ? 1.045 -7.906 -15.920 1.00 88.00 110 ILE A N 1
ATOM 855 C CA . ILE A 1 110 ? 1.446 -6.551 -15.528 1.00 88.00 110 ILE A CA 1
ATOM 856 C C . ILE A 1 110 ? 1.937 -5.745 -16.730 1.00 88.00 110 ILE A C 1
ATOM 858 O O . ILE A 1 110 ? 1.516 -4.605 -16.901 1.00 88.00 110 ILE A O 1
ATOM 862 N N . GLU A 1 111 ? 2.760 -6.336 -17.591 1.00 88.62 111 GLU A N 1
ATOM 863 C CA . GLU A 1 111 ? 3.210 -5.736 -18.851 1.00 88.62 111 GLU A CA 1
ATOM 864 C C . GLU A 1 111 ? 2.031 -5.382 -19.759 1.00 88.62 111 GLU A C 1
ATOM 866 O O . GLU A 1 111 ? 2.029 -4.323 -20.381 1.00 88.62 111 GLU A O 1
ATOM 871 N N . THR A 1 112 ? 0.985 -6.213 -19.773 1.00 90.94 112 THR A N 1
ATOM 872 C CA . THR A 1 112 ? -0.233 -5.952 -20.550 1.00 90.94 112 THR A CA 1
ATOM 873 C C . THR A 1 112 ? -0.982 -4.714 -20.044 1.00 90.94 112 THR A C 1
ATOM 875 O O . THR A 1 112 ? -1.476 -3.925 -20.848 1.00 90.94 112 THR A O 1
ATOM 878 N N . ILE A 1 113 ? -1.071 -4.512 -18.723 1.00 92.62 113 ILE A N 1
ATOM 879 C CA . ILE A 1 113 ? -1.804 -3.371 -18.139 1.00 92.62 113 ILE A CA 1
ATOM 880 C C . ILE A 1 113 ? -0.942 -2.115 -17.960 1.00 92.62 113 ILE A C 1
ATOM 882 O O . ILE A 1 113 ? -1.487 -1.024 -17.787 1.00 92.62 113 ILE A O 1
ATOM 886 N N . ALA A 1 114 ? 0.387 -2.235 -17.987 1.00 92.56 114 ALA A N 1
ATOM 887 C CA . ALA A 1 114 ? 1.305 -1.130 -17.728 1.00 92.56 114 ALA A CA 1
ATOM 888 C C . ALA A 1 114 ? 1.071 0.095 -18.638 1.00 92.56 114 ALA A C 1
ATOM 890 O O . ALA A 1 114 ? 1.019 1.204 -18.098 1.00 92.56 114 ALA A O 1
ATOM 891 N N . PRO A 1 115 ? 0.840 -0.047 -19.964 1.00 94.19 115 PRO A N 1
ATOM 892 C CA . PRO A 1 115 ? 0.544 1.095 -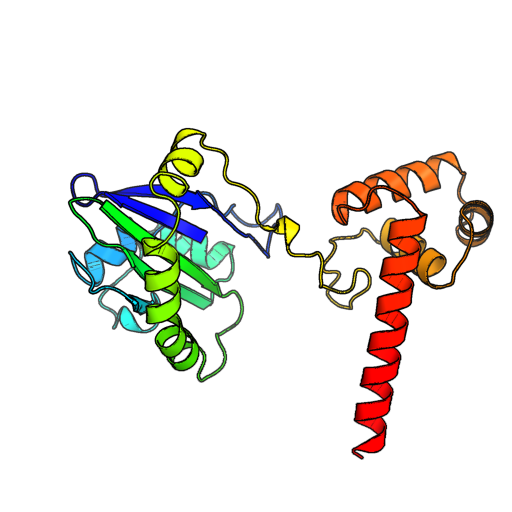20.832 1.00 94.19 115 PRO A CA 1
ATOM 893 C C . PRO A 1 115 ? -0.689 1.879 -20.386 1.00 94.19 115 PRO A C 1
ATOM 895 O O . PRO A 1 115 ? -0.679 3.111 -20.379 1.00 94.19 115 PRO A O 1
ATOM 898 N N . GLU A 1 116 ? -1.729 1.16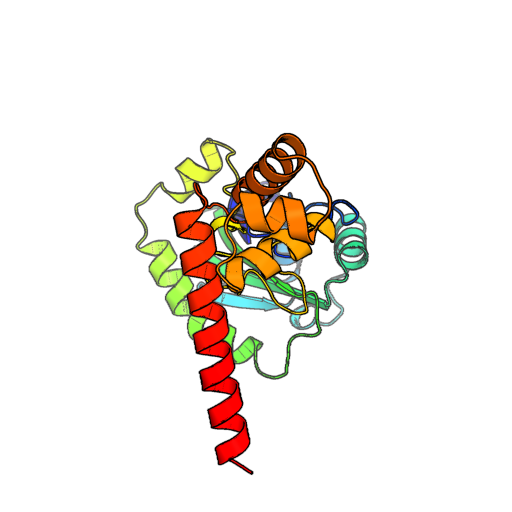6 -19.962 1.00 93.88 116 GLU A N 1
ATOM 899 C CA . GLU A 1 116 ? -2.986 1.761 -19.526 1.00 93.88 116 GLU A CA 1
ATOM 900 C C . GLU A 1 116 ? -2.830 2.472 -18.177 1.00 93.88 116 GLU A C 1
ATOM 902 O O . GLU A 1 116 ? -3.318 3.589 -17.998 1.00 93.88 116 GLU A O 1
ATOM 907 N N . LEU A 1 117 ? -2.063 1.888 -17.252 1.00 91.50 117 LEU A N 1
ATOM 908 C CA . LEU A 1 117 ? -1.712 2.536 -15.987 1.00 91.50 117 LEU A CA 1
ATOM 909 C C . LEU A 1 117 ? -0.940 3.840 -16.216 1.00 91.50 117 LEU A C 1
ATOM 911 O O . LEU A 1 117 ? -1.272 4.860 -15.607 1.00 91.50 117 LEU A O 1
ATOM 915 N N . SER A 1 118 ? 0.048 3.838 -17.113 1.00 91.81 118 SER A N 1
ATOM 916 C CA . SER A 1 118 ? 0.807 5.041 -17.468 1.00 91.81 118 SER A CA 1
ATOM 917 C C . SER A 1 118 ? -0.077 6.088 -18.153 1.00 91.81 118 SER A C 1
ATOM 919 O O . SER A 1 118 ? 0.033 7.278 -17.852 1.00 91.81 118 SER A O 1
ATOM 921 N N . ARG A 1 119 ? -1.003 5.669 -19.027 1.00 91.12 119 ARG A N 1
ATOM 922 C CA . ARG A 1 119 ? -1.970 6.559 -19.689 1.00 91.12 119 ARG A CA 1
ATOM 923 C C . ARG A 1 119 ? -2.894 7.240 -18.680 1.00 91.12 119 ARG A C 1
ATOM 925 O O . ARG A 1 119 ? -2.915 8.469 -18.621 1.00 91.12 119 ARG A O 1
ATOM 932 N N . ILE A 1 120 ? -3.582 6.464 -17.838 1.00 89.00 120 ILE A N 1
ATOM 933 C CA . ILE A 1 120 ? -4.473 6.971 -16.778 1.00 89.00 120 ILE A CA 1
ATOM 934 C C . ILE A 1 120 ? -3.707 7.906 -15.846 1.00 89.00 120 ILE A C 1
ATOM 936 O O . ILE A 1 120 ? -4.197 8.972 -15.466 1.00 89.00 120 ILE A O 1
ATOM 940 N N . PHE A 1 121 ? -2.481 7.526 -15.485 1.00 87.50 121 PHE A N 1
ATOM 941 C CA . PHE A 1 121 ? -1.639 8.371 -14.664 1.00 87.50 121 PHE A CA 1
ATOM 942 C C . PHE A 1 121 ? -1.359 9.698 -15.369 1.00 87.50 121 PHE A C 1
ATOM 944 O O . PHE A 1 121 ? -1.536 10.737 -14.753 1.00 87.50 121 PHE A O 1
ATOM 951 N N . ARG A 1 122 ? -0.987 9.735 -16.648 1.00 86.44 122 ARG A N 1
ATOM 952 C CA . ARG A 1 122 ? -0.705 10.999 -17.356 1.00 86.44 122 ARG A CA 1
ATOM 953 C C . ARG A 1 122 ? -1.937 11.874 -17.591 1.00 86.44 122 ARG A C 1
ATOM 955 O O . ARG A 1 122 ? -1.821 13.092 -17.507 1.00 86.44 122 ARG A O 1
ATOM 962 N N . GLU A 1 123 ? -3.096 11.273 -17.835 1.00 87.69 123 GLU A N 1
ATOM 963 C CA . GLU A 1 123 ? -4.371 11.983 -18.027 1.00 87.69 123 GLU A CA 1
ATOM 964 C C . GLU A 1 123 ? -4.973 12.516 -16.720 1.00 87.69 123 GLU A C 1
ATOM 966 O O . GLU A 1 123 ? -5.923 13.304 -16.736 1.00 87.69 123 GLU A O 1
ATOM 971 N N . ARG A 1 124 ? -4.420 12.116 -15.567 1.00 84.12 124 ARG A N 1
ATOM 972 C CA . ARG A 1 124 ? -4.847 12.620 -14.260 1.00 84.12 124 ARG A CA 1
ATOM 973 C C . ARG A 1 124 ? -4.776 14.147 -14.210 1.00 84.12 124 ARG A C 1
ATOM 975 O O . ARG A 1 124 ? -3.902 14.770 -14.812 1.00 84.12 124 ARG A O 1
ATOM 982 N N . ARG A 1 125 ? -5.613 14.755 -13.362 1.00 79.50 125 ARG A N 1
ATOM 983 C CA . ARG A 1 125 ? -5.523 16.190 -13.049 1.00 79.50 125 ARG A CA 1
ATOM 984 C C . ARG A 1 125 ? -4.088 16.550 -12.650 1.00 79.50 125 ARG A C 1
ATOM 986 O O . ARG A 1 125 ? -3.583 16.070 -11.627 1.00 79.50 125 ARG A O 1
ATOM 993 N N . ALA A 1 126 ? -3.452 17.404 -13.452 1.00 68.38 126 ALA A N 1
ATOM 994 C CA . ALA A 1 126 ? -2.102 17.884 -13.197 1.00 68.38 126 ALA A CA 1
ATOM 995 C C . ALA A 1 126 ? -2.014 18.461 -11.776 1.00 68.38 126 ALA A C 1
ATOM 997 O O . ALA A 1 126 ? -2.892 19.195 -11.325 1.00 68.38 126 ALA A O 1
ATOM 998 N N . GLY A 1 127 ? -0.975 18.069 -11.041 1.00 67.94 127 GLY A N 1
ATOM 999 C CA . GLY A 1 127 ? -0.776 18.497 -9.660 1.00 67.94 127 GLY A CA 1
ATOM 1000 C C . GLY A 1 127 ? -1.445 17.633 -8.590 1.00 67.94 127 GLY A C 1
ATOM 1001 O O . GLY A 1 127 ? -1.085 17.803 -7.438 1.00 67.94 127 GLY A O 1
ATOM 1002 N N . LEU A 1 128 ? -2.304 16.652 -8.904 1.00 74.25 128 LEU A N 1
ATOM 1003 C CA . LEU A 1 128 ? -2.897 15.765 -7.881 1.00 74.25 128 LEU A CA 1
ATOM 1004 C C . LEU A 1 128 ? -1.834 14.975 -7.091 1.00 74.25 128 LEU A C 1
ATOM 1006 O O . LEU A 1 128 ? -1.897 14.868 -5.869 1.00 74.25 128 LEU A O 1
ATOM 1010 N N . ILE A 1 129 ? -0.815 14.467 -7.788 1.00 72.06 129 ILE A N 1
ATOM 1011 C CA . ILE A 1 129 ? 0.315 13.763 -7.162 1.00 72.06 129 ILE A CA 1
ATOM 1012 C C . ILE A 1 129 ? 1.258 14.747 -6.471 1.00 72.06 129 ILE A C 1
ATOM 1014 O O . ILE A 1 129 ? 1.692 14.485 -5.355 1.00 72.06 129 ILE A O 1
ATOM 1018 N N . THR A 1 130 ? 1.529 15.903 -7.082 1.00 69.44 130 THR A N 1
ATOM 1019 C CA . THR A 1 130 ? 2.329 16.967 -6.458 1.00 69.44 130 THR A CA 1
ATOM 1020 C C . THR A 1 130 ? 1.676 17.469 -5.170 1.00 69.44 130 THR A C 1
ATOM 1022 O O . THR A 1 130 ? 2.372 17.691 -4.186 1.00 69.44 130 THR A O 1
ATOM 1025 N N . GLU A 1 131 ? 0.350 17.589 -5.138 1.00 69.75 131 GLU A N 1
ATOM 1026 C CA . GLU A 1 131 ? -0.454 17.976 -3.981 1.00 69.75 131 GLU A CA 1
ATOM 1027 C C . GLU A 1 131 ? -0.371 16.909 -2.882 1.00 69.75 131 GLU A C 1
ATOM 1029 O O . GLU A 1 131 ? -0.037 17.235 -1.742 1.00 69.75 131 GLU A O 1
ATOM 1034 N N . ALA A 1 132 ? -0.569 15.631 -3.227 1.00 66.75 132 ALA A N 1
ATOM 1035 C CA . ALA A 1 132 ? -0.402 14.513 -2.294 1.00 66.75 132 ALA A CA 1
ATOM 1036 C C . ALA A 1 132 ? 1.026 14.446 -1.710 1.00 66.75 132 ALA A C 1
ATOM 1038 O O . ALA A 1 132 ? 1.203 14.308 -0.499 1.00 66.75 132 ALA A O 1
ATOM 1039 N N . LEU A 1 133 ? 2.049 14.628 -2.553 1.00 65.31 133 LEU A N 1
ATOM 1040 C CA . LEU A 1 133 ? 3.463 14.664 -2.163 1.00 65.31 133 LEU A CA 1
ATOM 1041 C C . LEU A 1 133 ? 3.815 15.883 -1.299 1.00 65.31 133 LEU A C 1
ATOM 1043 O O . LEU A 1 133 ? 4.645 15.774 -0.393 1.00 65.31 133 LEU A O 1
ATOM 1047 N N . SER A 1 134 ? 3.223 17.046 -1.587 1.00 64.50 134 SER A N 1
ATOM 1048 C CA . SER A 1 134 ? 3.471 18.305 -0.867 1.00 64.50 134 SER A CA 1
ATOM 1049 C C . SER A 1 134 ? 2.862 18.288 0.526 1.00 64.50 134 SER A C 1
ATOM 1051 O O . SER A 1 134 ? 3.488 18.766 1.466 1.00 64.50 134 SER A O 1
ATOM 1053 N N . ARG A 1 135 ? 1.689 17.665 0.683 1.00 61.47 135 ARG A N 1
ATOM 1054 C CA . ARG A 1 135 ? 1.040 17.494 1.987 1.00 61.47 135 ARG A CA 1
ATOM 1055 C C . ARG A 1 135 ? 1.746 16.467 2.886 1.00 61.47 135 ARG A C 1
ATOM 1057 O O . ARG A 1 135 ? 1.375 16.351 4.046 1.00 61.47 135 ARG A O 1
ATOM 1064 N N . GLN A 1 136 ? 2.721 15.701 2.369 1.00 54.94 136 GLN A N 1
ATOM 1065 C CA . GLN A 1 136 ? 3.363 14.544 3.034 1.00 54.94 136 GLN A CA 1
ATOM 1066 C C . GLN A 1 136 ? 2.371 13.513 3.609 1.00 54.94 136 GLN A C 1
ATOM 1068 O O . GLN A 1 136 ? 2.749 12.591 4.332 1.00 54.94 136 GLN A O 1
ATOM 1073 N N . THR A 1 137 ? 1.090 13.634 3.274 1.00 51.44 137 THR A N 1
ATOM 1074 C CA . THR A 1 137 ? 0.042 12.729 3.708 1.00 51.44 137 THR A CA 1
ATOM 1075 C C . THR A 1 137 ? 0.107 11.511 2.820 1.00 51.44 137 THR A C 1
ATOM 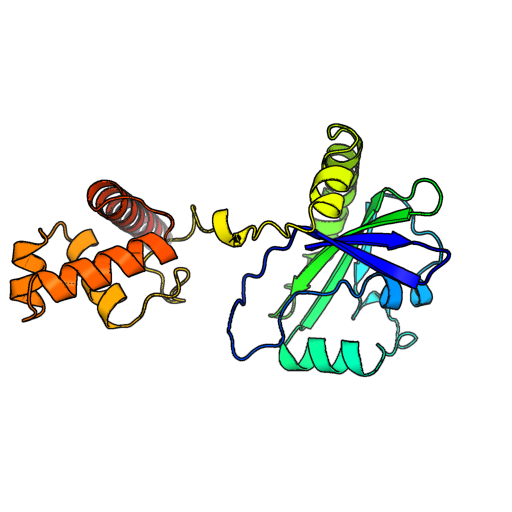1077 O O . THR A 1 137 ? -0.509 11.458 1.757 1.00 51.44 137 THR A O 1
ATOM 1080 N N . VAL A 1 138 ? 0.861 10.514 3.266 1.00 54.88 138 VAL A N 1
ATOM 1081 C CA . VAL A 1 138 ? 0.748 9.180 2.703 1.00 54.88 138 VAL A CA 1
ATOM 1082 C C . VAL A 1 138 ? -0.648 8.667 3.042 1.00 54.88 138 VAL A C 1
ATOM 1084 O O . VAL A 1 138 ? -0.890 8.245 4.172 1.00 54.88 138 VAL A O 1
ATOM 1087 N N . VAL A 1 139 ? -1.571 8.724 2.082 1.00 54.56 139 VAL A N 1
ATOM 1088 C CA . VAL A 1 139 ? -2.915 8.166 2.254 1.00 54.56 139 VAL A CA 1
ATOM 1089 C C . VAL A 1 139 ? -2.774 6.642 2.303 1.00 54.56 139 VAL A C 1
ATOM 1091 O O . VAL A 1 139 ? -2.335 6.053 1.312 1.00 54.56 139 VAL A O 1
ATOM 1094 N N . PRO A 1 140 ? -3.097 5.973 3.425 1.00 51.66 140 PRO A N 1
ATOM 1095 C CA . PRO A 1 140 ? -3.128 4.522 3.463 1.00 51.66 140 PRO A CA 1
ATOM 1096 C C . PRO A 1 140 ? -4.295 4.058 2.591 1.00 51.66 140 PRO A C 1
ATOM 1098 O O . PRO A 1 140 ? -5.459 4.270 2.929 1.00 51.66 140 PRO A O 1
ATOM 1101 N N . MET A 1 141 ? -4.001 3.374 1.487 1.00 48.50 141 MET A N 1
ATOM 1102 C CA . MET A 1 141 ? -5.026 2.705 0.671 1.00 48.50 141 MET A CA 1
ATOM 1103 C C . MET A 1 141 ? -5.678 1.500 1.378 1.00 48.50 141 MET A C 1
ATOM 1105 O O . MET A 1 141 ? -6.506 0.823 0.781 1.00 48.50 141 MET A O 1
ATOM 1109 N N . ALA A 1 142 ? -5.402 1.276 2.672 1.00 47.91 142 ALA A N 1
ATOM 1110 C CA . ALA A 1 142 ? -6.143 0.351 3.540 1.00 47.91 142 ALA A CA 1
ATOM 1111 C C . ALA A 1 142 ? -7.672 0.567 3.492 1.00 47.91 142 ALA A C 1
ATOM 1113 O O . ALA A 1 142 ? -8.441 -0.335 3.804 1.00 47.91 142 ALA A O 1
ATOM 1114 N N . LYS A 1 143 ? -8.124 1.733 3.013 1.00 40.81 143 LYS A N 1
ATOM 1115 C CA . LYS A 1 143 ? -9.529 2.008 2.707 1.00 40.81 143 LYS A CA 1
ATOM 1116 C C . LYS A 1 143 ? -10.120 1.138 1.579 1.00 40.81 143 LYS A C 1
ATOM 1118 O O . LYS A 1 143 ? -11.323 1.185 1.406 1.00 40.81 143 LYS A O 1
ATOM 1123 N N . GLN A 1 144 ? -9.337 0.350 0.831 1.00 43.84 144 GLN A N 1
ATOM 1124 C CA . GLN A 1 144 ? -9.839 -0.603 -0.178 1.00 43.84 144 GLN A CA 1
ATOM 1125 C C . GLN A 1 144 ? -10.069 -2.035 0.339 1.00 43.84 144 GLN A C 1
ATOM 1127 O O . GLN A 1 144 ? -10.593 -2.860 -0.400 1.00 43.84 144 GLN A O 1
ATOM 1132 N N . VAL A 1 145 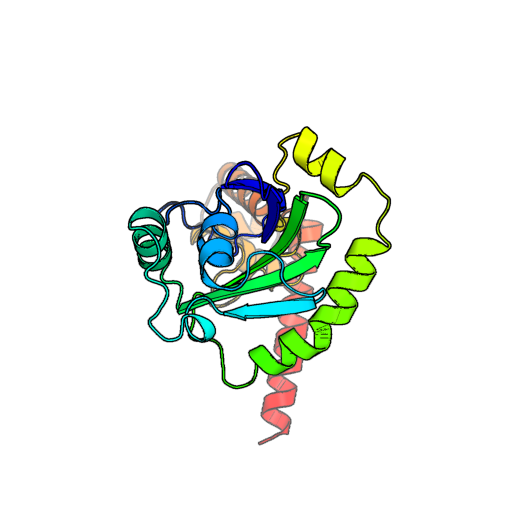? -9.843 -2.320 1.629 1.00 48.72 145 VAL A N 1
ATOM 1133 C CA . VAL A 1 145 ? -10.314 -3.562 2.298 1.00 48.72 145 VAL A CA 1
ATOM 1134 C C . VAL A 1 145 ? -11.863 -3.593 2.408 1.00 48.72 145 VAL A C 1
ATOM 1136 O O . VAL A 1 145 ? -12.447 -4.340 3.187 1.00 48.72 145 VAL A O 1
ATOM 1139 N N . ILE A 1 146 ? -12.580 -2.760 1.646 1.00 50.75 146 ILE A N 1
ATOM 1140 C CA . ILE A 1 146 ? -14.046 -2.670 1.643 1.00 50.75 146 ILE A CA 1
ATOM 1141 C C . ILE A 1 146 ? -14.690 -3.912 0.991 1.00 50.75 146 ILE A C 1
ATOM 1143 O O . ILE A 1 146 ? -15.791 -4.284 1.394 1.00 50.75 146 ILE A O 1
ATOM 1147 N N . ASP A 1 147 ? -13.981 -4.631 0.113 1.00 52.31 147 ASP A N 1
ATOM 1148 C CA . ASP A 1 147 ? -14.539 -5.805 -0.583 1.00 52.31 147 ASP A CA 1
ATOM 1149 C C . ASP A 1 147 ? -14.089 -7.166 -0.034 1.00 52.31 147 ASP A C 1
ATOM 1151 O O . ASP A 1 147 ? -14.694 -8.188 -0.358 1.00 52.31 147 ASP A O 1
ATOM 1155 N N . SER A 1 148 ? -13.079 -7.213 0.840 1.00 58.56 148 SER A N 1
ATOM 1156 C CA . SER A 1 148 ? -12.695 -8.465 1.501 1.00 58.56 148 SER A CA 1
ATOM 1157 C C . SER A 1 148 ? -13.713 -8.859 2.584 1.00 58.56 148 SER A C 1
ATOM 1159 O O . SER A 1 148 ? -14.194 -7.986 3.323 1.00 58.56 148 SER A O 1
ATOM 1161 N N . PRO A 1 149 ? -14.033 -10.160 2.714 1.00 70.88 149 PRO A N 1
ATOM 1162 C CA . PRO A 1 149 ? -14.948 -10.656 3.736 1.00 70.88 149 PRO A CA 1
ATOM 1163 C C . PRO A 1 149 ? -14.392 -10.362 5.134 1.00 70.88 149 PRO A C 1
ATOM 1165 O O . PRO A 1 149 ? -13.253 -10.701 5.435 1.00 70.88 149 PRO A O 1
ATOM 1168 N N . ILE A 1 150 ? -15.177 -9.703 5.996 1.00 81.25 150 ILE A N 1
ATOM 1169 C CA . ILE A 1 150 ? -14.736 -9.319 7.355 1.00 81.25 150 ILE A CA 1
ATOM 1170 C C . ILE A 1 150 ? -14.358 -10.562 8.174 1.00 81.25 150 ILE A C 1
ATOM 1172 O O . ILE A 1 150 ? -13.374 -10.542 8.915 1.00 81.25 150 ILE A O 1
ATOM 1176 N N . LEU A 1 151 ? -15.142 -11.630 8.020 1.00 81.88 151 LEU A N 1
ATOM 1177 C CA . LEU A 1 151 ? -14.863 -12.960 8.540 1.00 81.88 151 LEU A CA 1
ATOM 1178 C C . LEU A 1 151 ? -14.302 -13.795 7.387 1.00 81.88 151 LEU A C 1
ATOM 1180 O O . LEU A 1 151 ? -15.054 -14.276 6.555 1.00 81.88 151 LEU A O 1
ATOM 1184 N N . GLY A 1 152 ? -12.982 -13.920 7.312 1.00 75.31 152 GLY A N 1
ATOM 1185 C CA . GLY A 1 152 ? -12.305 -14.829 6.385 1.00 75.31 152 GLY A CA 1
ATOM 1186 C C . GLY A 1 152 ? -11.192 -15.592 7.105 1.00 75.31 152 GLY A C 1
ATOM 1187 O O . GLY A 1 152 ? -10.679 -15.081 8.104 1.00 75.31 152 GLY A O 1
ATOM 1188 N N . PRO A 1 153 ? -10.795 -16.785 6.634 1.00 70.19 153 PRO A N 1
ATOM 1189 C CA . PRO A 1 153 ? -9.819 -17.642 7.318 1.00 70.19 153 PRO A CA 1
ATOM 1190 C C . PRO A 1 153 ? -8.488 -16.933 7.621 1.00 70.19 153 PRO A C 1
ATOM 1192 O O . PRO A 1 153 ? -7.896 -17.163 8.673 1.00 70.19 153 PRO A O 1
ATOM 1195 N N . ASP A 1 154 ? -8.079 -15.995 6.764 1.00 71.44 154 ASP A N 1
ATOM 1196 C CA . ASP A 1 154 ? -6.855 -15.200 6.933 1.00 71.44 154 ASP A CA 1
ATOM 1197 C C . ASP A 1 154 ? -7.030 -13.948 7.814 1.00 71.44 154 ASP A C 1
ATOM 1199 O O . ASP A 1 154 ? -6.099 -13.161 7.977 1.00 71.44 154 ASP A O 1
ATOM 1203 N N . ASN A 1 155 ? -8.219 -13.740 8.391 1.00 74.62 155 ASN A N 1
ATOM 1204 C CA . ASN A 1 155 ? -8.580 -12.579 9.208 1.00 74.62 155 ASN A CA 1
ATOM 1205 C C . ASN A 1 155 ? -8.173 -11.233 8.567 1.00 74.62 155 ASN A C 1
ATOM 1207 O O . ASN A 1 155 ? -7.391 -10.466 9.144 1.00 74.62 155 ASN A O 1
ATOM 1211 N N . PRO A 1 156 ? -8.718 -10.906 7.383 1.00 69.00 156 PRO A N 1
ATOM 1212 C CA . PRO A 1 156 ? -8.280 -9.746 6.604 1.00 69.00 156 PRO A CA 1
ATOM 1213 C C . PRO A 1 156 ? -8.549 -8.407 7.311 1.00 69.00 156 PRO A C 1
ATOM 1215 O O . PRO A 1 156 ? -7.854 -7.425 7.062 1.00 69.00 156 PRO A O 1
ATOM 1218 N N . ALA A 1 157 ? -9.524 -8.360 8.226 1.00 75.69 157 ALA A N 1
ATOM 1219 C CA . ALA A 1 157 ? -9.835 -7.180 9.034 1.00 75.69 157 ALA A CA 1
ATOM 1220 C C . ALA A 1 157 ? -8.960 -7.039 10.302 1.00 75.69 157 ALA A C 1
ATOM 1222 O O . ALA A 1 157 ? -9.117 -6.074 11.054 1.00 75.69 157 ALA A O 1
ATOM 1223 N N . GLY A 1 158 ? -8.051 -7.983 10.581 1.00 78.94 158 GLY A N 1
ATOM 1224 C CA . GLY A 1 158 ? -7.160 -7.926 11.745 1.00 78.94 158 GLY A CA 1
ATOM 1225 C C . GLY A 1 158 ? -7.900 -7.937 13.091 1.00 78.94 158 GLY A C 1
ATOM 1226 O O . GLY A 1 158 ? -7.502 -7.258 14.049 1.00 78.94 158 GLY A O 1
ATOM 1227 N N . LEU A 1 159 ? -9.014 -8.669 13.173 1.00 84.62 159 LEU A N 1
ATOM 1228 C CA . LEU A 1 159 ? -9.816 -8.797 14.387 1.00 84.62 159 LEU A CA 1
ATOM 1229 C C . LEU A 1 159 ? -9.067 -9.619 15.444 1.00 84.62 159 LEU A C 1
ATOM 1231 O O . LEU A 1 159 ? -8.405 -10.610 15.148 1.00 84.62 159 LEU A O 1
ATOM 1235 N N . THR A 1 160 ? -9.170 -9.221 16.706 1.00 86.50 160 THR A N 1
ATOM 1236 C CA . THR A 1 160 ? -8.762 -10.073 17.832 1.00 86.50 160 THR A CA 1
ATOM 1237 C C . THR A 1 160 ? -9.748 -11.228 18.001 1.00 86.50 160 THR A C 1
ATOM 1239 O O . THR A 1 160 ? -10.862 -11.177 17.486 1.00 86.50 160 THR A O 1
ATOM 1242 N N . ARG A 1 161 ? -9.392 -12.253 18.787 1.00 83.25 161 ARG A N 1
ATOM 1243 C CA . ARG A 1 161 ? -10.297 -13.386 19.064 1.00 83.25 161 ARG A CA 1
ATOM 1244 C C . ARG A 1 161 ? -11.652 -12.941 19.631 1.00 83.25 161 ARG A C 1
ATOM 1246 O O . ARG A 1 161 ? -12.681 -13.474 19.231 1.00 83.25 161 ARG A O 1
ATOM 1253 N N . SER A 1 162 ? -11.664 -11.958 20.532 1.00 85.69 162 SER A N 1
ATOM 1254 C CA . SER A 1 162 ? -12.907 -11.447 21.126 1.00 85.69 162 SER A CA 1
ATOM 1255 C C . SER A 1 162 ? -13.741 -10.657 20.117 1.00 85.69 162 SER A C 1
ATOM 1257 O O . SER A 1 162 ? -14.947 -10.855 20.029 1.00 85.69 162 SER A O 1
ATOM 1259 N N . GLU A 1 163 ? -13.106 -9.807 19.307 1.00 91.38 163 GLU A N 1
ATOM 1260 C CA . GLU A 1 163 ? -13.793 -9.049 18.252 1.00 91.38 163 GLU A CA 1
ATOM 1261 C C . GLU A 1 163 ? -14.338 -9.969 17.152 1.00 91.38 163 GLU A C 1
ATOM 1263 O O . GLU A 1 163 ? -15.448 -9.761 16.672 1.00 91.38 163 GLU A O 1
ATOM 1268 N N . TRP A 1 164 ? -13.596 -11.023 16.804 1.00 92.94 164 TRP A N 1
ATOM 1269 C CA . TRP A 1 164 ? -14.027 -12.058 15.869 1.00 92.94 164 TRP A CA 1
ATOM 1270 C C . TRP A 1 164 ? -15.294 -12.763 16.355 1.00 92.94 164 TRP A C 1
ATOM 1272 O O . TRP A 1 164 ? -16.261 -12.879 15.606 1.00 92.94 164 TRP A O 1
ATOM 1282 N N . ARG A 1 165 ? -15.323 -13.188 17.627 1.00 92.56 165 ARG A N 1
ATOM 1283 C CA . ARG A 1 165 ? -16.508 -13.812 18.237 1.00 92.56 165 ARG A CA 1
ATOM 1284 C C . ARG A 1 165 ? -17.714 -12.874 1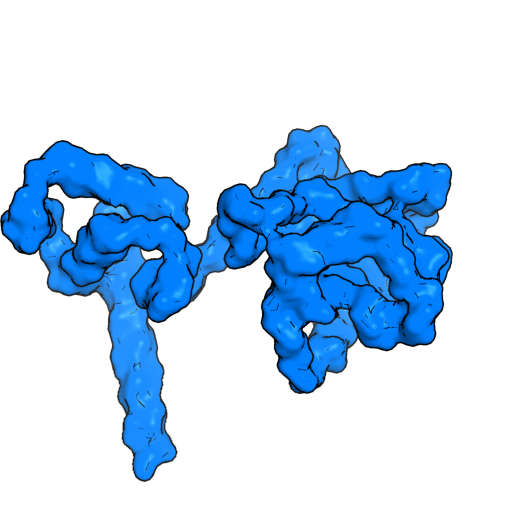8.213 1.00 92.56 165 ARG A C 1
ATOM 1286 O O . ARG A 1 165 ? -18.805 -13.320 17.880 1.00 92.56 165 ARG A O 1
ATOM 1293 N N . VAL A 1 166 ? -17.523 -11.584 18.500 1.00 94.31 166 VAL A N 1
ATOM 1294 C CA . VAL A 1 166 ? -18.595 -10.581 18.384 1.00 94.31 166 VAL A CA 1
ATOM 1295 C C . VAL A 1 166 ? -19.104 -10.494 16.942 1.00 94.31 166 VAL A C 1
ATOM 1297 O O . VAL A 1 166 ? -20.306 -10.614 16.732 1.00 94.31 166 VAL A O 1
ATOM 1300 N N . CYS A 1 167 ? -18.224 -10.352 15.945 1.00 92.81 167 CYS A N 1
ATOM 1301 C CA . CYS A 1 167 ? -18.623 -10.312 14.532 1.00 92.81 167 CYS A CA 1
ATOM 1302 C C . CYS A 1 167 ? -19.363 -11.584 14.087 1.00 92.81 167 CYS A C 1
ATOM 1304 O O . CYS A 1 167 ? -20.348 -11.479 13.367 1.00 92.81 167 CYS A O 1
ATOM 1306 N N . LEU A 1 168 ? -18.946 -12.766 14.548 1.00 91.38 168 LEU A N 1
ATOM 1307 C CA . LEU A 1 168 ? -19.623 -14.031 14.244 1.00 91.38 168 LEU A CA 1
ATOM 1308 C C . LEU A 1 168 ? -21.059 -14.072 14.788 1.00 91.38 168 LEU A C 1
ATOM 1310 O O . LEU A 1 168 ? -21.969 -14.558 14.127 1.00 91.38 168 LEU A O 1
ATOM 1314 N N . LEU A 1 169 ? -21.290 -13.556 15.995 1.00 92.94 169 LEU A N 1
ATOM 1315 C CA . LEU A 1 169 ? -22.644 -13.479 16.549 1.00 92.94 169 LEU A CA 1
ATOM 1316 C C . LEU A 1 169 ? -23.492 -12.421 15.831 1.00 92.94 169 LEU A C 1
ATOM 1318 O O . LEU A 1 169 ? -24.688 -12.619 15.629 1.00 92.94 169 LEU A O 1
ATOM 1322 N N . VAL A 1 170 ? -22.872 -11.325 15.386 1.00 92.94 170 VAL A N 1
ATOM 1323 C CA . VAL A 1 170 ? -23.544 -10.312 14.562 1.00 92.94 170 VAL A CA 1
ATOM 1324 C C . VAL A 1 170 ? -23.934 -10.869 13.190 1.00 92.94 170 VAL A C 1
ATOM 1326 O O . VAL A 1 170 ? -25.033 -10.567 12.730 1.00 92.94 170 VAL A O 1
ATOM 1329 N N . SER A 1 171 ? -23.098 -11.695 12.546 1.00 89.25 171 SER A N 1
ATOM 1330 C CA . SER A 1 171 ? -23.443 -12.314 11.252 1.00 89.25 171 SER A CA 1
ATOM 1331 C C . SER A 1 171 ? -24.650 -13.248 11.367 1.00 89.25 171 SER A C 1
ATOM 1333 O O . SER A 1 171 ? -25.485 -13.301 10.471 1.00 89.25 171 SER A O 1
ATOM 1335 N N . ARG A 1 172 ? -24.820 -13.880 12.533 1.00 86.19 172 ARG A N 1
ATOM 1336 C CA . ARG A 1 172 ? -25.999 -14.684 12.898 1.00 86.19 172 ARG A CA 1
ATOM 1337 C C . ARG A 1 172 ? -27.233 -13.853 13.281 1.00 86.19 172 ARG A C 1
ATOM 1339 O O . ARG A 1 172 ? -28.251 -14.420 13.663 1.00 86.19 172 ARG A O 1
ATOM 1346 N N . GLY A 1 173 ? -27.152 -12.523 13.222 1.00 88.44 173 GLY A N 1
ATOM 1347 C CA . GLY A 1 173 ? -28.269 -11.620 13.506 1.00 88.44 173 GLY A CA 1
ATOM 1348 C C . GLY A 1 173 ? -28.535 -11.358 14.992 1.00 88.44 173 GLY A C 1
ATOM 1349 O O . GLY A 1 173 ? -29.593 -10.825 15.330 1.00 88.44 173 GLY A O 1
ATOM 1350 N N . LEU A 1 174 ? -27.610 -11.698 15.899 1.00 92.06 174 LEU A N 1
ATOM 1351 C CA . LEU A 1 174 ? -27.824 -11.458 17.328 1.00 92.06 174 LEU A CA 1
ATOM 1352 C C . LEU A 1 174 ? -27.762 -9.965 17.663 1.00 92.06 174 LEU A C 1
ATOM 1354 O O . LEU A 1 174 ? -26.892 -9.225 17.206 1.00 92.06 174 LEU A O 1
ATOM 1358 N N . SER A 1 175 ? -28.662 -9.531 18.546 1.00 91.81 175 SER A N 1
ATOM 1359 C CA . SER A 1 175 ? -28.628 -8.185 19.121 1.00 91.81 175 SER A CA 1
ATOM 1360 C C . SER A 1 175 ? -27.480 -8.028 20.124 1.00 91.81 175 SER A C 1
ATOM 1362 O O . SER A 1 175 ? -27.008 -9.000 20.708 1.00 91.81 175 SER A O 1
ATOM 1364 N N . VAL A 1 176 ? -27.080 -6.787 20.423 1.00 92.38 176 VAL A N 1
ATOM 1365 C CA . VAL A 1 176 ? -26.054 -6.493 21.447 1.00 92.38 176 VAL A CA 1
ATOM 1366 C C . VAL A 1 176 ? -26.385 -7.126 22.803 1.00 92.38 176 VAL A C 1
ATOM 1368 O O . VAL A 1 176 ? -25.475 -7.564 23.499 1.00 92.38 176 VAL A O 1
ATOM 1371 N N . LYS A 1 177 ? -27.670 -7.194 23.177 1.00 93.12 177 LYS A N 1
ATOM 1372 C CA . LYS A 1 177 ? -28.104 -7.841 24.422 1.00 93.12 177 LYS A CA 1
ATOM 1373 C C . LYS A 1 177 ? -27.825 -9.347 24.381 1.00 93.12 177 LYS A C 1
ATOM 1375 O O . LYS A 1 177 ? -27.172 -9.847 25.287 1.00 93.12 177 LYS A O 1
ATOM 1380 N N . ALA A 1 178 ? -28.232 -10.016 23.304 1.00 92.75 178 ALA A N 1
ATOM 1381 C CA . ALA A 1 178 ? -27.987 -11.445 23.117 1.00 92.75 178 ALA A CA 1
ATOM 1382 C C . ALA A 1 178 ? -26.484 -11.765 23.028 1.00 92.75 178 ALA A C 1
ATOM 1384 O O . ALA A 1 178 ? -26.033 -12.760 23.570 1.00 92.75 178 ALA A O 1
ATOM 1385 N N . ILE A 1 179 ? -25.677 -10.881 22.428 1.00 95.06 179 ILE A N 1
ATOM 1386 C CA . ILE A 1 179 ? -24.210 -11.018 22.402 1.00 95.06 179 ILE A CA 1
ATOM 1387 C C . ILE A 1 179 ? -23.613 -10.954 23.814 1.00 95.06 179 ILE A C 1
ATOM 1389 O O . ILE A 1 179 ? -22.655 -11.665 24.100 1.00 95.06 179 ILE A O 1
ATOM 1393 N N . CYS A 1 180 ? -24.147 -10.099 24.693 1.00 95.88 180 CYS A N 1
ATOM 1394 C CA . CYS A 1 180 ? -23.695 -10.033 26.086 1.00 95.88 180 CYS A CA 1
ATOM 1395 C C . CYS A 1 180 ? -23.991 -11.338 26.831 1.00 95.88 180 CYS A C 1
ATOM 1397 O O . CYS A 1 180 ? -23.145 -11.795 27.591 1.00 95.88 180 CYS A O 1
ATOM 1399 N N . GLU A 1 181 ? -25.177 -11.907 26.606 1.00 95.06 181 GLU A N 1
ATOM 1400 C CA . GLU A 1 181 ? -25.615 -13.173 27.206 1.00 95.06 181 GLU A CA 1
ATOM 1401 C C . GLU A 1 181 ? -24.760 -14.341 26.691 1.00 95.06 181 GLU A C 1
ATOM 1403 O O . GLU A 1 181 ? -24.177 -1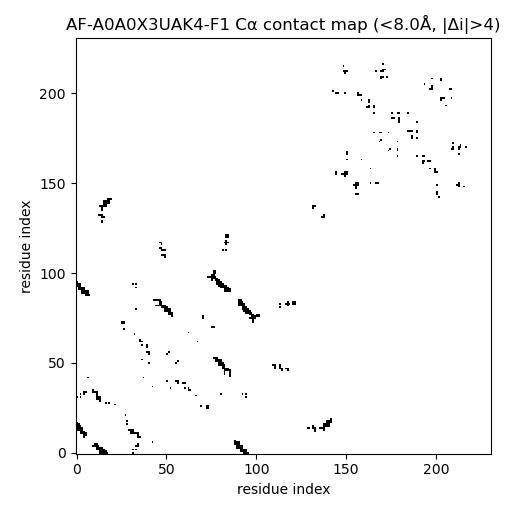5.063 27.488 1.00 95.06 181 GLU A O 1
ATOM 1408 N N . GLU A 1 182 ? -24.579 -14.450 25.374 1.00 94.75 182 GLU A N 1
ATOM 1409 C CA . GLU A 1 182 ? -23.825 -15.533 24.723 1.00 94.75 182 GLU A CA 1
ATOM 1410 C C . GLU A 1 182 ? -22.324 -15.525 25.058 1.00 94.75 182 GLU A C 1
ATOM 1412 O O . GLU A 1 182 ? -21.667 -16.564 25.099 1.00 94.75 182 GLU A O 1
ATOM 1417 N N . LEU A 1 183 ? -21.740 -14.340 25.251 1.00 94.19 183 LEU A N 1
ATOM 1418 C CA . LEU A 1 183 ? -20.319 -14.193 25.573 1.00 94.19 183 LEU A CA 1
ATOM 1419 C C . LEU A 1 183 ? -20.054 -14.015 27.073 1.00 94.19 183 LEU A C 1
ATOM 1421 O O . LEU A 1 183 ? -18.889 -13.868 27.436 1.00 94.19 183 LEU A O 1
ATOM 1425 N N . GLU A 1 184 ? -21.095 -13.998 27.910 1.00 95.31 184 GLU A N 1
ATOM 1426 C CA . GLU A 1 184 ? -21.025 -13.760 29.360 1.00 95.31 184 GLU A CA 1
ATOM 1427 C C . GLU A 1 184 ? -20.227 -12.493 29.737 1.00 95.31 184 GLU A C 1
ATOM 1429 O O . GLU A 1 184 ? -19.436 -12.465 30.681 1.00 95.31 184 GLU A O 1
ATOM 1434 N N . ILE A 1 185 ? -20.422 -11.402 28.986 1.00 94.44 185 ILE A N 1
ATOM 1435 C CA . ILE A 1 185 ? -19.722 -10.124 29.201 1.00 94.44 185 ILE A CA 1
ATOM 1436 C C . ILE A 1 185 ? -20.678 -8.939 29.310 1.00 94.44 185 ILE A C 1
ATOM 1438 O O . ILE A 1 185 ? -21.763 -8.903 28.736 1.00 94.44 185 ILE A O 1
ATOM 1442 N N . GLY A 1 186 ? -20.241 -7.902 30.026 1.00 95.31 186 GLY A N 1
ATOM 1443 C CA . GLY A 1 186 ? -21.027 -6.686 30.210 1.00 95.31 186 GLY A CA 1
ATOM 1444 C C . GLY A 1 186 ? -21.215 -5.866 28.926 1.00 95.31 186 GLY A C 1
ATOM 1445 O O . GLY A 1 186 ? -20.341 -5.798 28.057 1.00 95.31 186 GLY A O 1
ATOM 1446 N N . ARG A 1 187 ? -22.329 -5.120 28.858 1.00 93.69 187 ARG A N 1
ATOM 1447 C CA . ARG A 1 187 ? -22.646 -4.199 27.744 1.00 93.69 187 ARG A CA 1
ATOM 1448 C C . ARG A 1 187 ? -21.536 -3.187 27.449 1.00 93.69 187 ARG A C 1
ATOM 1450 O O . ARG A 1 187 ? -21.308 -2.860 26.287 1.00 93.69 187 ARG A O 1
ATOM 1457 N N . ALA A 1 188 ? -20.846 -2.687 28.476 1.00 92.12 188 ALA A N 1
ATOM 1458 C CA . ALA A 1 188 ? -19.725 -1.762 28.305 1.00 92.12 188 ALA A CA 1
ATOM 1459 C C . ALA A 1 188 ? -18.568 -2.410 27.523 1.00 92.12 188 ALA A C 1
ATOM 1461 O O . ALA A 1 188 ? -18.024 -1.802 26.603 1.00 92.12 188 ALA A O 1
ATOM 1462 N N . THR A 1 189 ? -18.258 -3.671 27.823 1.00 91.69 189 THR A N 1
ATOM 1463 C CA . THR A 1 189 ? -17.218 -4.457 27.149 1.00 91.69 189 THR A CA 1
ATOM 1464 C C . THR A 1 189 ? -17.574 -4.711 25.687 1.00 91.69 189 THR A C 1
ATOM 1466 O O . THR A 1 189 ? -16.758 -4.449 24.803 1.00 91.69 189 THR A O 1
ATOM 1469 N N . VAL A 1 190 ? -18.821 -5.110 25.403 1.00 94.81 190 VAL A N 1
ATOM 1470 C CA . VAL A 1 190 ? -19.296 -5.284 24.018 1.00 94.81 190 VAL A CA 1
ATOM 1471 C C . VAL A 1 190 ? -19.236 -3.970 23.237 1.00 94.81 190 VAL A C 1
ATOM 1473 O O . VAL A 1 190 ? -18.785 -3.960 22.094 1.00 94.81 190 VAL A O 1
ATOM 1476 N N . ARG A 1 191 ? -19.609 -2.833 23.843 1.00 90.69 191 ARG A N 1
ATOM 1477 C CA . ARG A 1 191 ? -19.489 -1.513 23.194 1.00 90.69 191 ARG A CA 1
ATOM 1478 C C . ARG A 1 191 ? -18.040 -1.155 22.864 1.00 90.69 191 ARG A C 1
ATOM 1480 O O . ARG A 1 191 ? -17.794 -0.607 21.792 1.00 90.69 191 ARG A O 1
ATOM 1487 N N . THR A 1 192 ? -17.093 -1.484 23.740 1.00 90.62 192 THR A N 1
ATOM 1488 C CA . THR A 1 192 ? -15.659 -1.301 23.470 1.00 90.62 192 THR A CA 1
ATOM 1489 C C . THR A 1 192 ? -15.196 -2.177 22.308 1.00 90.62 192 THR A C 1
ATOM 1491 O O . THR A 1 192 ? -14.539 -1.673 21.398 1.00 90.62 192 THR A O 1
ATOM 1494 N N . HIS A 1 193 ? -15.592 -3.454 22.274 1.00 89.81 193 HIS A N 1
ATOM 1495 C CA . HIS A 1 193 ? -15.296 -4.335 21.141 1.00 89.81 193 HIS A CA 1
ATOM 1496 C C . HIS A 1 193 ? -15.878 -3.797 19.830 1.00 89.81 193 HIS A C 1
ATOM 1498 O O . HIS A 1 193 ? -15.150 -3.695 18.848 1.00 89.81 193 HIS A O 1
ATOM 1504 N N . LEU A 1 194 ? -17.141 -3.362 19.822 1.00 92.38 194 LEU A N 1
ATOM 1505 C CA . LEU A 1 194 ? -17.778 -2.762 18.645 1.00 92.38 194 LEU A CA 1
ATOM 1506 C C . LEU A 1 194 ? -17.051 -1.498 18.177 1.00 92.38 194 LEU A C 1
ATOM 1508 O O . LEU A 1 194 ? -16.793 -1.354 16.988 1.00 92.38 194 LEU A O 1
ATOM 1512 N N . LYS A 1 195 ? -16.640 -0.616 19.097 1.00 88.12 195 LYS A N 1
ATOM 1513 C CA . LYS A 1 195 ? -15.852 0.580 18.760 1.00 88.12 195 LYS A CA 1
ATOM 1514 C C . LYS A 1 195 ? -14.539 0.220 18.058 1.00 88.12 195 LYS A C 1
ATOM 1516 O O . LYS A 1 195 ? -14.156 0.877 17.091 1.00 88.12 195 LYS A O 1
ATOM 1521 N N . HIS A 1 196 ? -13.843 -0.811 18.531 1.00 81.88 196 HIS A N 1
ATOM 1522 C CA . HIS A 1 196 ? -12.610 -1.268 17.892 1.00 81.88 196 HIS A CA 1
ATOM 1523 C C . HIS A 1 196 ? -12.874 -1.941 16.542 1.00 81.88 196 HIS A C 1
ATOM 1525 O O . HIS A 1 196 ? -12.146 -1.676 15.588 1.00 81.88 196 HIS A O 1
ATOM 1531 N N . ILE A 1 197 ? -13.941 -2.736 16.425 1.00 86.31 197 ILE A N 1
ATOM 1532 C CA . ILE A 1 197 ? -14.370 -3.345 15.158 1.00 86.31 197 ILE A CA 1
ATOM 1533 C C . ILE A 1 197 ? -14.666 -2.264 14.116 1.00 86.31 197 ILE A C 1
ATOM 1535 O O . ILE A 1 197 ? -14.173 -2.351 12.995 1.00 86.31 197 ILE A O 1
ATOM 1539 N N . TYR A 1 198 ? -15.405 -1.217 14.478 1.00 84.69 198 TYR A N 1
ATOM 1540 C CA . TYR A 1 198 ? -15.704 -0.075 13.607 1.00 84.69 198 TYR A CA 1
ATOM 1541 C C . TYR A 1 198 ? -14.436 0.606 13.095 1.00 84.69 198 TYR A C 1
ATOM 1543 O O . TYR A 1 198 ? -14.285 0.813 11.893 1.00 84.69 198 TYR A O 1
ATOM 1551 N N . SER A 1 199 ? -13.471 0.845 13.986 1.00 77.50 199 SER A N 1
ATOM 1552 C CA . SER A 1 199 ? -12.161 1.394 13.619 1.00 77.50 199 SER A CA 1
ATOM 1553 C C . SER A 1 199 ? -11.403 0.494 12.631 1.00 77.50 199 SER A C 1
ATOM 1555 O O . SER A 1 199 ? -10.841 0.979 11.651 1.00 77.50 199 SER A O 1
ATOM 1557 N N . LYS A 1 200 ? -11.430 -0.828 12.839 1.00 78.38 200 LYS A N 1
ATOM 1558 C CA . LYS A 1 200 ? -10.728 -1.807 11.989 1.00 78.38 200 LYS A CA 1
ATOM 1559 C C . LYS A 1 200 ? -11.400 -2.053 10.639 1.00 78.38 200 LYS A C 1
ATOM 1561 O O . LYS A 1 200 ? -10.722 -2.327 9.658 1.00 78.38 200 LYS A O 1
ATOM 1566 N N . THR A 1 201 ? -12.724 -1.953 10.585 1.00 76.00 201 THR A N 1
ATOM 1567 C CA . THR A 1 201 ? -13.532 -2.260 9.390 1.00 76.00 201 THR A CA 1
ATOM 1568 C C . THR A 1 201 ? -13.942 -1.017 8.601 1.00 76.00 201 THR A C 1
ATOM 1570 O O . THR A 1 201 ? -14.490 -1.146 7.505 1.00 76.00 201 THR A O 1
ATOM 1573 N N . SER A 1 202 ? -13.656 0.181 9.130 1.00 75.12 202 SER A N 1
ATOM 1574 C CA . SER A 1 202 ? -14.123 1.472 8.602 1.00 75.12 202 SER A CA 1
ATOM 1575 C C . SER A 1 202 ? -15.652 1.560 8.482 1.00 75.12 202 SER A C 1
ATOM 1577 O O . SER A 1 202 ? -16.172 2.186 7.561 1.00 75.12 202 SER A O 1
ATOM 1579 N N . LEU A 1 203 ? -16.375 0.909 9.396 1.00 80.62 203 LEU A N 1
ATOM 1580 C CA . LEU A 1 203 ? -17.835 0.956 9.488 1.00 80.62 203 LEU A CA 1
ATOM 1581 C C . LEU A 1 203 ? -18.243 1.827 10.667 1.00 80.62 203 LEU A C 1
ATOM 1583 O O . LEU A 1 203 ? -17.570 1.833 11.689 1.00 80.62 203 LEU A O 1
ATOM 1587 N N . GLU A 1 204 ? -19.352 2.544 10.545 1.00 78.88 204 GLU A N 1
ATOM 1588 C CA . GLU A 1 204 ? -19.713 3.563 11.538 1.00 78.88 204 GLU A CA 1
ATOM 1589 C C . GLU A 1 204 ? -20.704 3.061 12.589 1.00 78.88 204 GLU A C 1
ATOM 1591 O O . GLU A 1 204 ? -20.804 3.621 13.680 1.00 78.88 204 GLU A O 1
ATOM 1596 N N . ASN A 1 205 ? -21.459 2.007 12.274 1.00 84.25 205 ASN A N 1
ATOM 1597 C CA . ASN A 1 205 ? -22.524 1.531 13.141 1.00 84.25 205 ASN A CA 1
ATOM 1598 C C . ASN A 1 205 ? -22.806 0.031 12.987 1.00 84.25 205 ASN A C 1
ATOM 1600 O O . ASN A 1 205 ? -22.363 -0.643 12.054 1.00 84.25 205 ASN A O 1
ATOM 1604 N N . PHE A 1 206 ? -23.595 -0.470 13.937 1.00 88.50 206 PHE A N 1
ATOM 1605 C CA . PHE A 1 206 ? -23.952 -1.879 14.058 1.00 88.50 206 PHE A CA 1
ATOM 1606 C C . PHE A 1 206 ? -24.713 -2.392 12.834 1.00 88.50 206 PHE A C 1
ATOM 1608 O O . PHE A 1 206 ? -24.476 -3.505 12.381 1.00 88.50 206 PHE A O 1
ATOM 1615 N N . HIS A 1 207 ? -25.607 -1.573 12.279 1.00 87.12 207 HIS A N 1
ATOM 1616 C CA . HIS A 1 207 ? -26.424 -1.956 11.134 1.00 87.12 207 HIS A CA 1
ATOM 1617 C C . HIS A 1 207 ? -25.569 -2.173 9.877 1.00 87.12 207 HIS A C 1
ATOM 1619 O O . HIS A 1 207 ? -25.731 -3.176 9.186 1.00 87.12 207 HIS A O 1
ATOM 1625 N N . MET A 1 208 ? -24.604 -1.284 9.617 1.00 83.56 208 MET A N 1
ATOM 1626 C CA . MET A 1 208 ? -23.643 -1.448 8.523 1.00 83.56 208 MET A CA 1
ATOM 1627 C C . MET A 1 208 ? -22.774 -2.696 8.702 1.00 83.56 208 MET A C 1
ATOM 1629 O O . MET A 1 208 ? -22.524 -3.404 7.728 1.00 83.56 208 MET A O 1
ATOM 1633 N N . LEU A 1 209 ? -22.343 -2.981 9.937 1.00 88.25 209 LEU A N 1
ATOM 1634 C CA . LEU A 1 209 ? -21.600 -4.198 10.271 1.00 88.25 209 LEU A CA 1
ATOM 1635 C C . LEU A 1 209 ? -22.429 -5.457 9.994 1.00 88.25 209 LEU A C 1
ATOM 1637 O O . LEU A 1 209 ? -21.969 -6.331 9.264 1.00 88.25 209 LEU A O 1
ATOM 1641 N N . ALA A 1 210 ? -23.656 -5.519 10.512 1.00 89.06 210 ALA A N 1
ATOM 1642 C CA . ALA A 1 210 ? -24.557 -6.649 10.316 1.00 89.06 210 ALA A CA 1
ATOM 1643 C C . ALA A 1 210 ? -24.858 -6.893 8.833 1.00 89.06 210 ALA A C 1
ATOM 1645 O O . ALA A 1 210 ? -24.660 -7.999 8.337 1.00 89.06 210 ALA A O 1
ATOM 1646 N N . ARG A 1 211 ? -25.237 -5.844 8.092 1.00 85.19 211 ARG A N 1
ATOM 1647 C CA . ARG A 1 211 ? -25.508 -5.936 6.652 1.00 85.19 211 ARG A CA 1
ATOM 1648 C C . ARG A 1 211 ? -24.304 -6.476 5.879 1.00 85.19 211 ARG A C 1
ATOM 1650 O O . ARG A 1 211 ? -24.465 -7.322 5.003 1.00 85.19 211 ARG A O 1
ATOM 1657 N N . ARG A 1 212 ? -23.101 -5.978 6.182 1.00 81.44 212 ARG A N 1
ATOM 1658 C CA . ARG A 1 212 ? -21.881 -6.389 5.480 1.00 81.44 212 ARG A CA 1
ATOM 1659 C C . ARG A 1 212 ? -21.515 -7.842 5.777 1.00 81.44 212 ARG A C 1
ATOM 1661 O O . ARG A 1 212 ? -21.091 -8.539 4.864 1.00 81.44 212 ARG A O 1
ATOM 1668 N N . LEU A 1 213 ? -21.726 -8.307 7.006 1.00 86.88 213 LEU A N 1
ATOM 1669 C CA . LEU A 1 213 ? -21.470 -9.694 7.401 1.00 86.88 213 LEU A CA 1
ATOM 1670 C C . LEU A 1 213 ? -22.458 -10.686 6.768 1.00 86.88 213 LEU A C 1
ATOM 1672 O O . LEU A 1 213 ? -22.025 -11.697 6.229 1.00 86.88 213 LEU A O 1
ATOM 1676 N N . VAL A 1 214 ? -23.754 -10.367 6.740 1.00 78.38 214 VAL A N 1
ATOM 1677 C CA . VAL A 1 214 ? -24.777 -11.233 6.118 1.00 78.38 214 VAL A CA 1
ATOM 1678 C C . VAL A 1 214 ? -24.565 -11.358 4.606 1.00 78.38 214 VAL A C 1
ATOM 1680 O O . VAL A 1 214 ? -24.623 -12.452 4.055 1.00 78.38 214 VAL A O 1
ATOM 1683 N N . SER A 1 215 ? -24.218 -10.254 3.933 1.00 63.12 215 SER A N 1
ATOM 1684 C CA . SER A 1 215 ? -23.953 -10.271 2.487 1.00 63.12 215 SER A CA 1
ATOM 1685 C C . SER A 1 215 ? -22.741 -11.121 2.082 1.00 63.12 215 SER A C 1
ATOM 1687 O O . SER A 1 215 ? -22.602 -11.470 0.912 1.00 63.12 215 SER A O 1
ATOM 1689 N N . VAL A 1 216 ? -21.845 -11.423 3.027 1.00 61.84 216 VAL A N 1
ATOM 1690 C CA . VAL A 1 216 ? -20.672 -12.277 2.808 1.00 61.84 216 VAL A CA 1
ATOM 1691 C C . VAL A 1 216 ? -21.047 -13.749 2.962 1.00 61.84 216 VAL A C 1
ATOM 1693 O O . VAL A 1 216 ? -20.725 -14.524 2.065 1.00 61.84 216 VAL A O 1
ATOM 1696 N N . ASP A 1 217 ? -21.793 -14.111 4.011 1.00 60.72 217 ASP A N 1
ATOM 1697 C CA . ASP A 1 217 ? -22.276 -15.486 4.221 1.00 60.72 217 ASP A CA 1
ATOM 1698 C C . ASP A 1 217 ? -23.142 -15.963 3.037 1.00 60.72 217 ASP A C 1
ATOM 1700 O O . ASP A 1 217 ? -22.991 -17.087 2.559 1.00 60.72 217 ASP A O 1
ATOM 1704 N N . GLU A 1 218 ? -23.996 -15.093 2.481 1.00 55.62 218 GLU A N 1
ATOM 1705 C CA . GLU A 1 218 ? -24.788 -15.407 1.281 1.00 55.62 218 GLU A CA 1
ATOM 1706 C C . GLU A 1 218 ? -23.912 -15.654 0.039 1.00 55.62 218 GLU A C 1
ATOM 1708 O O . GLU A 1 218 ? -24.189 -16.560 -0.751 1.00 55.62 218 GLU A O 1
ATOM 1713 N N . ARG A 1 219 ? -22.827 -14.884 -0.131 1.00 54.25 219 ARG A N 1
ATOM 1714 C CA . ARG A 1 219 ? -21.883 -15.026 -1.255 1.00 54.25 219 ARG A CA 1
ATOM 1715 C C . ARG A 1 219 ? -21.035 -16.290 -1.137 1.00 54.25 219 ARG A C 1
ATOM 1717 O O . ARG A 1 219 ? -20.836 -16.970 -2.143 1.00 54.25 219 ARG A O 1
ATOM 1724 N N . GLU A 1 220 ? -20.572 -16.628 0.064 1.00 57.84 220 GLU A N 1
ATOM 1725 C CA . GLU A 1 220 ? -19.844 -17.877 0.314 1.00 57.84 220 GLU A CA 1
ATOM 1726 C C . GLU A 1 220 ? -20.759 -19.102 0.167 1.00 57.84 220 GLU A C 1
ATOM 1728 O O . GLU A 1 220 ? -20.360 -20.088 -0.454 1.00 57.84 220 GLU A O 1
ATOM 1733 N N . ALA A 1 221 ? -22.015 -19.028 0.621 1.00 55.97 221 ALA A N 1
ATOM 1734 C CA . ALA A 1 221 ? -23.005 -20.086 0.409 1.00 55.97 221 ALA A CA 1
ATOM 1735 C C . ALA A 1 221 ? -23.320 -20.309 -1.085 1.00 55.97 221 ALA A C 1
ATOM 1737 O O . ALA A 1 221 ? -23.468 -21.451 -1.529 1.00 55.97 221 ALA A O 1
ATOM 1738 N N . LEU A 1 222 ? -23.379 -19.236 -1.883 1.00 50.81 222 LEU A N 1
ATOM 1739 C CA . LEU A 1 222 ? -23.523 -19.306 -3.342 1.00 50.81 222 LEU A CA 1
ATOM 1740 C C . LEU A 1 222 ? -22.290 -19.937 -4.014 1.00 50.81 222 LEU A C 1
ATOM 1742 O O . LEU A 1 222 ? -22.438 -20.811 -4.871 1.00 50.81 222 LEU A O 1
ATOM 1746 N N . GLN A 1 223 ? -21.077 -19.553 -3.605 1.00 53.97 223 GLN A N 1
ATOM 1747 C CA . GLN A 1 223 ? -19.833 -20.116 -4.145 1.00 53.97 223 GLN A CA 1
ATOM 1748 C C . GLN A 1 223 ? -19.618 -21.585 -3.749 1.00 53.97 223 GLN A C 1
ATOM 1750 O O . GLN A 1 223 ? -19.157 -22.378 -4.571 1.00 53.97 223 GLN A O 1
ATOM 1755 N N . GLY A 1 224 ? -19.988 -21.978 -2.527 1.00 54.81 224 GLY A N 1
ATOM 1756 C CA . GLY A 1 224 ? -19.935 -23.369 -2.069 1.00 54.81 224 GLY A CA 1
ATOM 1757 C C . GLY A 1 224 ? -20.874 -24.284 -2.860 1.00 54.81 224 GLY A C 1
ATOM 1758 O O . GLY A 1 224 ? -20.480 -25.379 -3.260 1.00 54.81 224 GLY A O 1
ATOM 1759 N N . ARG A 1 225 ? -22.082 -23.803 -3.180 1.00 49.12 225 ARG A N 1
ATOM 1760 C CA . ARG A 1 225 ? -23.056 -24.526 -4.016 1.00 49.12 225 ARG A CA 1
ATOM 1761 C C . ARG A 1 225 ? -22.587 -24.703 -5.462 1.00 49.12 225 ARG A C 1
ATOM 1763 O O . ARG A 1 225 ? -22.738 -25.788 -6.014 1.00 49.12 225 ARG A O 1
ATOM 1770 N N . LEU A 1 226 ? -21.959 -23.684 -6.052 1.00 46.53 226 LEU A N 1
ATOM 1771 C CA . LEU A 1 226 ? -21.375 -23.769 -7.399 1.00 46.53 226 LEU A CA 1
ATOM 1772 C C . LEU A 1 226 ? -20.227 -24.790 -7.479 1.00 46.53 226 LEU A C 1
ATOM 1774 O O . LEU A 1 226 ? -20.090 -25.477 -8.487 1.00 46.53 226 LEU A O 1
ATOM 1778 N N . ARG A 1 227 ? -19.442 -24.954 -6.407 1.00 47.16 227 ARG A N 1
ATOM 1779 C CA . ARG A 1 227 ? -18.368 -25.960 -6.346 1.00 47.16 227 ARG A CA 1
ATOM 1780 C C . ARG A 1 227 ? -18.893 -27.388 -6.185 1.00 47.16 227 ARG A C 1
ATOM 1782 O O . ARG A 1 227 ? -18.281 -28.303 -6.716 1.00 47.16 227 ARG A O 1
ATOM 1789 N N . GLN A 1 228 ? -20.021 -27.574 -5.498 1.00 51.00 228 GLN A N 1
ATOM 1790 C CA . GLN A 1 228 ? -20.658 -28.888 -5.332 1.00 51.00 228 GLN A CA 1
ATOM 1791 C C . GLN A 1 228 ? -21.455 -29.341 -6.561 1.00 51.00 228 GLN A C 1
ATOM 1793 O O . GLN A 1 228 ? -21.578 -30.535 -6.779 1.00 51.00 228 GLN A O 1
ATOM 1798 N N . ALA A 1 229 ? -21.967 -28.416 -7.377 1.00 49.59 229 ALA A N 1
ATOM 1799 C CA . ALA A 1 229 ? -22.654 -28.746 -8.631 1.00 49.59 229 ALA A CA 1
ATOM 1800 C C . ALA A 1 229 ? -21.697 -29.116 -9.785 1.00 49.59 229 ALA A C 1
ATOM 1802 O O . ALA A 1 229 ? -22.151 -29.505 -10.857 1.00 49.59 229 ALA A O 1
ATOM 1803 N N . SER A 1 230 ? -20.386 -28.954 -9.580 1.00 48.62 230 SER A N 1
ATOM 1804 C CA . SER A 1 230 ? -19.333 -29.203 -10.576 1.00 48.62 230 SER A CA 1
ATOM 1805 C C . SER A 1 230 ? -18.566 -30.516 -10.337 1.00 48.62 230 SER A C 1
ATOM 1807 O O . SER A 1 230 ? -17.535 -30.732 -10.974 1.00 48.62 230 SER A O 1
ATOM 1809 N N . ALA A 1 231 ? -19.025 -31.345 -9.395 1.00 40.84 231 ALA A N 1
ATOM 1810 C CA . ALA A 1 231 ? -18.460 -32.643 -9.021 1.00 40.84 231 ALA A CA 1
ATOM 1811 C C . ALA A 1 231 ? -19.534 -33.728 -9.162 1.00 40.84 231 ALA A C 1
ATOM 1813 O O . ALA A 1 231 ? -19.163 -34.857 -9.546 1.00 40.84 231 ALA A O 1
#

Foldseek 3Di:
DKWKAFLVPLAIFDLADADLCVPPQADDPHDDCVSQQCVQQDSFDDQFDKDKPPVRCPVVDDRDPVVVVNCVSLQWPIKMWTFLDRPDRMTMIDIDTHNDNPPPPVRVVSSVCSNVSSVCSVPPDPCPSVVSRVVSPHPHPLVVCLPPACDDPVNSLPADPLLNLLLVVLLVVDDLVVSCVVVVHDSVVSVVSVVVSCVSNVNDDSVSSSVSSVVVVVVVVVVVVVVVVVD

InterPro domains:
  IPR000792 Transcription regulator LuxR, C-terminal [PF00196] (159-205)
  IPR000792 Transcription regulator LuxR, C-terminal [PR00038] (159-173)
  IPR000792 Transcription regulator LuxR, C-terminal [PR00038] (173-189)
  IPR000792 Transcription regulator LuxR, C-terminal [PR00038] (189-201)
  IPR000792 Transcription regulator LuxR, C-terminal [PS50043] (152-217)
  IPR000792 Transcription regulator LuxR, C-terminal [SM00421] (156-213)
  IPR016032 Signal transduction response regulator, C-terminal effector [SSF46894] (150-215)
  IPR036388 Winged helix-like DNA-binding domain superfamily [G3DSA:1.10.10.10] (117-218)

Nearest PDB structures (foldseek):
  1je8-assembly2_E  TM=8.674E-01  e=2.407E-02  Escherichia coli
  1zlj-assembly4_H  TM=8.973E-01  e=1.625E-01  Mycobacterium tuberculosis
  1zlj-assembly2_C  TM=8.674E-01  e=2.134E-01  Mycobacterium tuberculosis
  5xt2-assembly5_E  TM=5.362E-01  e=1.050E-01  Bradyrhizobium japonicum
  7dwm-assembly1_B  TM=5.314E-01  e=3.682E-01  Hapunavirus VP882

Radius of gyration: 21.98 Å; Cα contacts (8 Å, |Δi|>4): 297; chains: 1; bounding box: 53×51×52 Å

Mean predicted aligned error: 15.99 Å